Protein AF-A0A8S9Z832-F1 (afdb_monomer)

Sequence (210 aa):
MPLKMEVKEKQKVWFREARHIEEIKGALLESLKNKDDWRKIRERMKTVSVALVLCLNVGVDPPDIKKPLRCARKEAWVDPSTSNPQRSSQKIVQSLQKIYEKLQPRARYKSAIDPTVDCVRKLCMSMRRNAKDERVLFHFNGHGVPKPSDAGEIWVFDKNITQYIPLSLYDLQSWMGVPSVYLWDCNSAGTIVRMFMQFADDHSIRFEFK

Mean predicted aligned error: 9.71 Å

InterPro domains:
  IPR004083 Regulatory associated protein of TOR [PTHR12848] (12-205)
  IPR029347 Raptor, N-terminal CASPase-like domain [PF14538] (45-196)
  IPR029347 Raptor, N-terminal CASPase-like domain [SM01302] (44-197)

Nearest PDB structures (foldseek):
  7ux2-assembly1_A  TM=8.983E-01  e=1.081E-24  Homo sapiens
  7uxh-assembly1_E  TM=8.925E-01  e=2.886E-24  Homo sapiens
  6bcu-assembly1_W  TM=8.971E-01  e=4.565E-24  Homo sapiens
  5wbj-assembly1_A  TM=9.924E-01  e=7.462E-21  Arabidopsis thaliana
  5wbl-assembly1_A  TM=9.942E-01  e=6.840E-19  Arabidopsis thaliana

pLDDT: mean 88.64, std 13.32, range [42.69, 98.69]

Solvent-accessible surface area (backbone atoms only — not comparable to full-atom values): 1240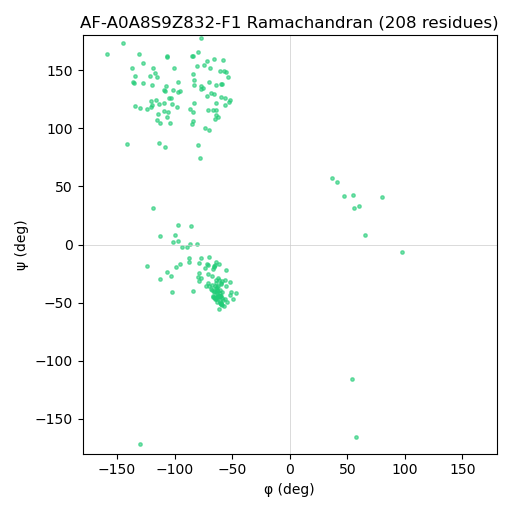0 Å² total; per-residue (Å²): 134,85,83,82,78,82,77,78,76,79,76,91,75,76,78,72,50,63,89,63,70,48,84,92,69,76,84,55,68,75,78,47,66,73,68,64,59,86,58,71,75,75,71,86,82,47,68,47,26,37,41,42,39,36,27,46,53,63,95,47,77,27,94,81,58,85,77,55,98,80,62,94,67,63,42,66,88,35,61,47,85,82,45,60,44,72,63,24,54,53,48,25,51,53,40,44,49,53,57,49,36,74,78,47,69,85,37,48,77,49,76,40,72,54,35,31,66,68,54,52,50,55,49,33,41,52,45,32,69,74,35,54,81,34,25,36,37,40,36,41,34,30,75,23,34,52,62,55,43,98,88,28,28,43,52,35,23,39,97,79,70,82,48,79,36,80,40,51,48,64,60,49,50,65,38,43,47,69,42,59,47,78,44,74,47,41,61,66,41,67,51,49,56,55,37,49,53,55,48,50,54,54,50,52,56,57,59,75,78,107

Organism: NCBI:txid189291

Secondary structure (DSSP, 8-state):
-------------SS-SHHHHS--PPPPHHHHGGGGGGG---S---EEEEEEEE---TT---TT----SS----BTTB-GGGS-HHHHHHHHHHHHHHHHHHH-TTSEEEEEES--HHHHHHHHHHHHHHHTTSEEEEEEE-TTSPPPPTTSEEEEE-TTS-SEEEEEHHHHHHHH-SSEEEEEESTTHHHHHHHHHHHHHHHHHHHHT-

Structure (mmCIF, N/CA/C/O backbone):
data_AF-A0A8S9Z832-F1
#
_entry.id   AF-A0A8S9Z832-F1
#
loop_
_atom_site.group_PDB
_atom_site.id
_atom_site.type_symbol
_atom_site.label_atom_id
_atom_site.label_alt_id
_atom_site.label_comp_id
_atom_site.label_asym_id
_atom_site.label_entity_id
_atom_site.label_seq_id
_atom_site.pdbx_PDB_ins_code
_atom_site.Cartn_x
_atom_site.Cartn_y
_atom_site.Cartn_z
_atom_site.occupancy
_atom_site.B_iso_or_equiv
_atom_site.auth_seq_id
_atom_site.auth_comp_id
_atom_site.auth_asym_id
_atom_site.auth_atom_id
_atom_site.pdbx_PDB_model_num
ATOM 1 N N . MET A 1 1 ? 4.476 -74.458 -14.439 1.00 44.81 1 MET A N 1
ATOM 2 C CA . MET A 1 1 ? 5.886 -74.063 -14.212 1.00 44.81 1 MET A CA 1
ATOM 3 C C . MET A 1 1 ? 6.204 -72.900 -15.145 1.00 44.81 1 MET A C 1
ATOM 5 O O . MET A 1 1 ? 6.034 -73.094 -16.343 1.00 44.81 1 MET A O 1
ATOM 9 N N . PRO A 1 2 ? 6.581 -71.705 -14.659 1.00 44.56 2 PRO A N 1
ATOM 10 C CA . PRO A 1 2 ? 6.963 -70.607 -15.544 1.00 44.56 2 PRO A CA 1
ATOM 11 C C . PRO A 1 2 ? 8.382 -70.824 -16.091 1.00 44.56 2 PRO A C 1
ATOM 13 O O . PRO A 1 2 ? 9.291 -71.179 -15.338 1.00 44.56 2 PRO A O 1
ATOM 16 N N . LEU A 1 3 ? 8.554 -70.630 -17.404 1.00 51.28 3 LEU A N 1
ATOM 17 C CA . LEU A 1 3 ? 9.853 -70.662 -18.081 1.00 51.28 3 LEU A CA 1
ATOM 18 C C . LEU A 1 3 ? 10.782 -69.595 -17.483 1.00 51.28 3 LEU A C 1
ATOM 20 O O . LEU A 1 3 ? 10.428 -68.419 -17.417 1.00 51.28 3 LEU A O 1
ATOM 24 N N . LYS A 1 4 ? 11.986 -70.005 -17.069 1.00 51.81 4 LYS A N 1
ATOM 25 C CA . LYS A 1 4 ? 13.053 -69.088 -16.655 1.00 51.81 4 LYS A CA 1
ATOM 26 C C . LYS A 1 4 ? 13.512 -68.288 -17.876 1.00 51.81 4 LYS A C 1
ATOM 28 O O . LYS A 1 4 ? 14.044 -68.862 -18.820 1.00 51.81 4 LYS A O 1
ATOM 33 N N . MET A 1 5 ? 13.315 -66.973 -17.855 1.00 56.28 5 MET A N 1
ATOM 34 C CA . MET A 1 5 ? 13.946 -66.070 -18.814 1.00 56.28 5 MET A CA 1
ATOM 35 C C . MET A 1 5 ? 15.445 -65.988 -18.505 1.00 56.28 5 MET A C 1
ATOM 37 O O . MET A 1 5 ? 15.829 -65.522 -17.433 1.00 56.28 5 MET A O 1
ATOM 41 N N . GLU A 1 6 ? 16.289 -66.443 -19.430 1.00 59.66 6 GLU A N 1
ATOM 42 C CA . GLU A 1 6 ? 17.736 -66.227 -19.365 1.00 59.66 6 GLU A CA 1
ATOM 43 C C . GLU A 1 6 ? 18.041 -64.731 -19.492 1.00 59.66 6 GLU A C 1
ATOM 45 O O . GLU A 1 6 ? 17.920 -64.126 -20.560 1.00 59.66 6 GLU A O 1
ATOM 50 N N . VAL A 1 7 ? 18.453 -64.116 -18.385 1.00 61.69 7 VAL A N 1
ATOM 51 C CA . VAL A 1 7 ? 19.020 -62.769 -18.394 1.00 61.69 7 VAL A CA 1
ATOM 52 C C . VAL A 1 7 ? 20.427 -62.879 -18.978 1.00 61.69 7 VAL A C 1
ATOM 54 O O . VAL A 1 7 ? 21.356 -63.292 -18.291 1.00 61.69 7 VAL A O 1
ATOM 57 N N . LYS A 1 8 ? 20.596 -62.534 -20.260 1.00 62.12 8 LYS A N 1
ATOM 58 C CA . LYS A 1 8 ? 21.929 -62.393 -20.863 1.00 62.12 8 LYS A CA 1
ATOM 59 C C . LYS A 1 8 ? 22.683 -61.278 -20.137 1.00 62.12 8 LYS A C 1
ATOM 61 O O . LYS A 1 8 ? 22.341 -60.103 -20.285 1.00 62.12 8 LYS A O 1
ATOM 66 N N . GLU A 1 9 ? 23.707 -61.636 -19.367 1.00 64.50 9 GLU A N 1
ATOM 67 C CA . GLU A 1 9 ? 24.646 -60.666 -18.807 1.00 64.50 9 GLU A CA 1
ATOM 68 C C . GLU A 1 9 ? 25.264 -59.851 -19.949 1.00 64.50 9 GLU A C 1
ATOM 70 O O . GLU A 1 9 ? 25.881 -60.391 -20.870 1.00 64.50 9 GLU A O 1
ATOM 75 N N . LYS A 1 10 ? 25.067 -58.527 -19.923 1.00 67.19 10 LYS A N 1
ATOM 76 C CA . LYS A 1 10 ? 25.703 -57.627 -20.888 1.00 67.19 10 LYS A CA 1
ATOM 77 C C . LYS A 1 10 ? 27.213 -57.699 -20.670 1.00 67.19 10 LYS A C 1
ATOM 79 O O . LYS A 1 10 ? 27.715 -57.240 -19.646 1.00 67.19 10 LYS A O 1
ATOM 84 N N . GLN A 1 11 ? 27.925 -58.273 -21.637 1.00 71.38 11 GLN A N 1
ATOM 85 C CA . GLN A 1 11 ? 29.381 -58.363 -21.634 1.00 71.38 11 GLN A CA 1
ATOM 86 C C . GLN A 1 11 ? 29.993 -56.976 -21.388 1.00 71.38 11 GLN A C 1
ATOM 88 O O . GLN A 1 11 ? 29.686 -56.019 -22.105 1.00 71.38 11 GLN A O 1
ATOM 93 N N . LYS A 1 12 ? 30.843 -56.855 -20.360 1.00 73.62 12 LYS A N 1
ATOM 94 C CA . LYS A 1 12 ? 31.545 -55.601 -20.058 1.00 73.62 12 LYS A CA 1
ATOM 95 C C . LYS A 1 12 ? 32.476 -55.261 -21.220 1.00 73.62 12 LYS A C 1
ATOM 97 O O . LYS A 1 12 ? 33.422 -55.993 -21.499 1.00 73.62 12 LYS A O 1
ATOM 102 N N . VAL A 1 13 ? 32.193 -54.150 -21.889 1.00 79.56 13 VAL A N 1
ATOM 103 C CA . VAL A 1 13 ? 32.997 -53.612 -22.987 1.00 79.56 13 VAL A CA 1
ATOM 104 C C . VAL A 1 13 ? 33.732 -52.362 -22.526 1.00 79.56 13 VAL A C 1
ATOM 106 O O . VAL A 1 13 ? 33.139 -51.464 -21.933 1.00 79.56 13 VAL A O 1
ATOM 109 N N . TRP A 1 14 ? 35.028 -52.313 -22.819 1.00 83.38 14 TRP A N 1
ATOM 110 C CA . TRP A 1 14 ? 35.917 -51.202 -22.486 1.00 83.38 14 TRP A CA 1
ATOM 111 C C . TRP A 1 14 ? 36.139 -50.318 -23.715 1.00 83.38 14 TRP A C 1
ATOM 113 O O . TRP A 1 14 ? 36.061 -50.804 -24.843 1.00 83.38 14 TRP A O 1
ATOM 123 N N . PHE A 1 15 ? 36.410 -49.029 -23.498 1.00 81.75 15 PHE A N 1
ATOM 124 C CA . PHE A 1 15 ? 36.749 -48.060 -24.554 1.00 81.75 15 PHE A CA 1
ATOM 125 C C . PHE A 1 15 ? 35.709 -47.933 -25.680 1.00 81.75 15 PHE A C 1
ATOM 127 O O . PHE A 1 15 ? 36.050 -47.650 -26.823 1.00 81.75 15 PHE A O 1
ATOM 134 N N . ARG A 1 16 ? 34.424 -48.139 -25.362 1.00 83.94 16 ARG A N 1
ATOM 135 C CA . ARG A 1 16 ? 33.307 -47.992 -26.3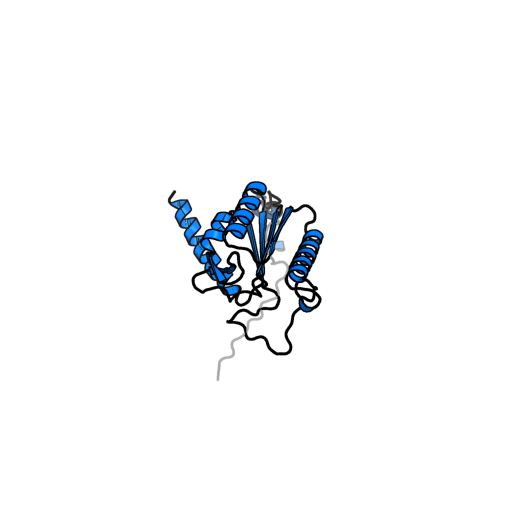14 1.00 83.94 16 ARG A CA 1
ATOM 136 C C . ARG A 1 16 ? 32.362 -46.828 -26.019 1.00 83.94 16 ARG A C 1
ATOM 138 O O . ARG A 1 16 ? 31.311 -46.709 -26.633 1.00 83.94 16 ARG A O 1
ATOM 145 N N . GLU A 1 17 ? 32.703 -45.983 -25.056 1.00 84.00 17 GLU A N 1
ATOM 146 C CA . GLU A 1 17 ? 31.942 -44.751 -24.821 1.00 84.00 17 GLU A CA 1
ATOM 147 C C . GLU A 1 17 ? 32.203 -43.738 -25.943 1.00 84.00 17 GLU A C 1
ATOM 149 O O . GLU A 1 17 ? 33.261 -43.790 -26.570 1.00 84.00 17 GLU A O 1
ATOM 154 N N . ALA A 1 18 ? 31.283 -42.788 -26.135 1.00 83.81 18 ALA A N 1
ATOM 155 C CA . ALA A 1 18 ? 31.369 -41.745 -27.162 1.00 83.81 18 ALA A CA 1
ATOM 156 C C . ALA A 1 18 ? 32.753 -41.075 -27.217 1.00 83.81 18 ALA A C 1
ATOM 158 O O . ALA A 1 18 ? 33.332 -40.955 -28.286 1.00 83.81 18 ALA A O 1
ATOM 159 N N . ARG A 1 19 ? 33.367 -40.782 -26.061 1.00 82.94 19 ARG A N 1
ATOM 160 C CA . ARG A 1 19 ? 34.714 -40.180 -25.973 1.00 82.94 19 ARG A CA 1
ATOM 161 C C . ARG A 1 19 ? 35.860 -41.010 -26.581 1.00 82.94 19 ARG A C 1
ATOM 163 O O . ARG A 1 19 ? 36.950 -40.479 -26.741 1.00 82.94 19 ARG A O 1
ATOM 170 N N . HIS A 1 20 ? 35.653 -42.307 -26.817 1.00 89.00 20 HIS A N 1
ATOM 171 C CA . HIS A 1 20 ? 36.660 -43.227 -27.362 1.00 89.00 20 HIS A CA 1
ATOM 172 C C . HIS A 1 20 ? 36.392 -43.602 -28.826 1.00 89.00 20 HIS A C 1
ATOM 174 O O . HIS A 1 20 ? 37.315 -44.033 -29.510 1.00 89.00 20 HIS A O 1
ATOM 180 N N . ILE A 1 21 ? 35.137 -43.504 -29.278 1.00 88.69 21 ILE A N 1
ATOM 181 C CA . ILE A 1 21 ? 34.721 -43.891 -30.636 1.00 88.69 21 ILE A CA 1
ATOM 182 C C . ILE A 1 21 ? 34.553 -42.658 -31.525 1.00 88.69 21 ILE A C 1
ATOM 184 O O . ILE A 1 21 ? 34.910 -42.688 -32.700 1.00 88.69 21 ILE A O 1
ATOM 188 N N . GLU A 1 22 ? 33.981 -41.587 -30.981 1.00 88.62 22 GLU A N 1
ATOM 189 C CA . GLU A 1 22 ? 33.685 -40.373 -31.729 1.00 88.62 22 GLU A CA 1
ATOM 190 C C . GLU A 1 22 ? 34.918 -39.469 -31.806 1.00 88.62 22 GLU A C 1
ATOM 192 O O . GLU A 1 22 ? 35.735 -39.391 -30.887 1.00 88.62 22 GLU A O 1
ATOM 197 N N . GLU A 1 23 ? 35.041 -38.752 -32.921 1.00 86.88 23 GLU A N 1
ATOM 198 C CA . GLU A 1 23 ? 36.063 -37.726 -33.095 1.00 86.88 23 GLU A CA 1
ATOM 199 C C . GLU A 1 23 ? 35.827 -36.588 -32.086 1.00 86.88 23 GLU A C 1
ATOM 201 O O . GLU A 1 23 ? 34.761 -35.967 -32.074 1.00 86.88 23 GLU A O 1
ATOM 206 N N . ILE A 1 24 ? 36.820 -36.301 -31.236 1.00 83.31 24 ILE A N 1
ATOM 207 C CA . ILE A 1 24 ? 36.716 -35.256 -30.210 1.00 83.31 24 ILE A CA 1
ATOM 208 C C . ILE A 1 24 ? 36.716 -33.884 -30.892 1.00 83.31 24 ILE A C 1
ATOM 210 O O . ILE A 1 24 ? 37.764 -33.334 -31.231 1.00 83.31 24 ILE A O 1
ATOM 214 N N . LYS A 1 25 ? 35.523 -33.315 -31.072 1.00 82.88 25 LYS A N 1
ATOM 215 C CA . LYS A 1 25 ? 35.327 -31.961 -31.603 1.00 82.88 25 LYS A CA 1
ATOM 216 C C . LYS A 1 25 ? 35.123 -30.970 -30.463 1.00 82.88 25 LYS A C 1
ATOM 218 O O . LYS A 1 25 ? 34.425 -31.251 -29.491 1.00 82.88 25 LYS A O 1
ATOM 223 N N . GLY A 1 26 ? 35.717 -29.783 -30.592 1.00 77.94 26 GLY A N 1
ATOM 224 C CA . GLY A 1 26 ? 35.403 -28.659 -29.712 1.00 77.94 26 GLY A CA 1
ATOM 225 C C . GLY A 1 26 ? 33.925 -28.275 -29.831 1.00 77.94 26 GLY A C 1
ATOM 226 O O . GLY A 1 26 ? 33.319 -28.438 -30.890 1.00 77.94 26 GLY A O 1
ATOM 227 N N . ALA A 1 27 ? 33.333 -27.764 -28.750 1.00 73.88 27 ALA A N 1
ATOM 228 C CA . ALA A 1 27 ? 31.953 -27.290 -28.783 1.00 73.88 27 ALA A CA 1
ATOM 229 C C . ALA A 1 27 ? 31.784 -26.217 -29.876 1.00 73.88 27 ALA A C 1
ATOM 231 O O . ALA A 1 27 ? 32.512 -25.224 -29.900 1.00 73.88 27 ALA A O 1
ATOM 232 N N . LEU A 1 28 ? 30.815 -26.415 -30.775 1.00 74.44 28 LEU A N 1
ATOM 233 C CA . LEU A 1 28 ? 30.484 -25.456 -31.830 1.00 74.44 28 LEU A CA 1
ATOM 234 C C . LEU A 1 28 ? 30.069 -24.120 -31.208 1.00 74.44 28 LEU A C 1
ATOM 236 O O . LEU A 1 28 ? 29.282 -24.104 -30.260 1.00 74.44 28 LEU A O 1
ATOM 240 N N . LEU A 1 29 ? 30.531 -23.001 -31.776 1.00 65.12 29 LEU A N 1
ATOM 241 C CA . LEU A 1 29 ? 30.201 -21.646 -31.307 1.00 65.12 29 LEU A CA 1
ATOM 242 C C . LEU A 1 29 ? 28.680 -21.432 -31.166 1.00 65.12 29 LEU A C 1
ATOM 244 O O . LEU A 1 29 ? 28.222 -20.743 -30.265 1.00 65.12 29 LEU A O 1
ATOM 248 N N . GLU A 1 30 ? 27.889 -22.084 -32.018 1.00 68.19 30 GLU A N 1
ATOM 249 C CA . GLU A 1 30 ? 26.424 -22.070 -32.000 1.00 68.19 30 GLU A CA 1
ATOM 250 C C . GLU A 1 30 ? 25.815 -22.718 -30.747 1.00 68.19 30 GLU A C 1
ATOM 252 O O . GLU A 1 30 ? 24.861 -22.187 -30.187 1.00 68.19 30 GLU A O 1
ATOM 257 N N . SER A 1 31 ? 26.431 -23.785 -30.228 1.00 63.84 31 SER A N 1
ATOM 258 C CA . SER A 1 31 ? 26.063 -24.383 -28.932 1.00 63.84 31 SER A CA 1
ATOM 259 C C . SER A 1 31 ? 26.468 -23.511 -27.733 1.00 63.84 31 SER A C 1
ATOM 261 O O . SER A 1 31 ? 25.962 -23.693 -26.625 1.00 63.84 31 SER A O 1
ATOM 263 N N . LEU A 1 32 ? 27.369 -22.544 -27.949 1.00 60.69 32 LEU A N 1
ATOM 264 C CA . LEU A 1 32 ? 27.820 -21.568 -26.956 1.00 60.69 32 LEU A CA 1
ATOM 265 C C . LEU A 1 32 ? 27.040 -20.241 -27.031 1.00 60.69 32 LEU A C 1
ATOM 267 O O . LEU A 1 32 ? 27.048 -19.508 -26.047 1.00 60.69 32 LEU A O 1
ATOM 271 N N . LYS A 1 33 ? 26.310 -19.951 -28.126 1.00 60.94 33 LYS A N 1
ATOM 272 C CA . LYS A 1 33 ? 25.488 -18.726 -28.280 1.00 60.94 33 LYS A CA 1
ATOM 273 C C . LYS A 1 33 ? 24.453 -18.557 -27.159 1.00 60.94 33 LYS A C 1
ATOM 275 O O . LYS A 1 33 ? 24.156 -17.434 -26.772 1.00 60.94 33 LYS A O 1
ATOM 280 N N . ASN A 1 34 ? 23.959 -19.660 -26.594 1.00 58.38 34 ASN A N 1
ATOM 281 C CA . ASN A 1 34 ? 22.999 -19.651 -25.483 1.00 58.38 34 ASN A CA 1
ATOM 282 C C . ASN A 1 34 ? 23.656 -19.580 -24.085 1.00 58.38 34 ASN A C 1
ATOM 284 O O . ASN A 1 34 ? 22.946 -19.589 -23.082 1.00 58.38 34 ASN A O 1
ATOM 288 N N . LYS A 1 35 ? 24.996 -19.532 -23.972 1.00 57.22 35 LYS A N 1
ATOM 289 C CA . LYS A 1 35 ? 25.698 -19.455 -22.670 1.00 57.22 35 LYS A CA 1
ATOM 290 C C . LYS A 1 35 ? 25.894 -18.027 -22.146 1.00 57.22 35 LYS A C 1
ATOM 292 O O . LYS A 1 35 ? 26.151 -17.861 -20.955 1.00 57.22 35 LYS A O 1
ATOM 297 N N . ASP A 1 36 ? 25.718 -17.003 -22.980 1.00 62.03 36 ASP A N 1
ATOM 298 C CA . ASP A 1 36 ? 25.820 -15.588 -22.580 1.00 62.03 36 ASP A CA 1
ATOM 299 C C . ASP A 1 36 ? 24.507 -15.004 -22.012 1.00 62.03 36 ASP A C 1
ATOM 301 O O . ASP A 1 36 ? 24.357 -13.791 -21.844 1.00 62.03 36 ASP A O 1
ATOM 305 N N . ASP A 1 37 ? 23.563 -15.868 -21.637 1.00 64.31 37 ASP A N 1
ATOM 306 C CA . ASP A 1 37 ? 22.265 -15.490 -21.067 1.00 64.31 37 ASP A CA 1
ATOM 307 C C . ASP A 1 37 ? 22.359 -14.805 -19.695 1.00 64.31 37 ASP A C 1
ATOM 309 O O . ASP A 1 37 ? 21.447 -14.079 -19.297 1.00 64.31 37 ASP A O 1
ATOM 313 N N . TRP A 1 38 ? 23.485 -14.943 -18.989 1.00 69.69 38 TRP A N 1
ATOM 314 C CA . TRP A 1 38 ? 23.689 -14.329 -17.672 1.00 69.69 38 TRP A CA 1
ATOM 315 C C . TRP A 1 38 ? 23.714 -12.788 -17.703 1.00 69.69 38 TRP A C 1
ATOM 317 O O . TRP A 1 38 ? 23.512 -12.152 -16.668 1.00 69.69 38 TRP A O 1
ATOM 327 N N . ARG A 1 39 ? 23.916 -12.172 -18.881 1.00 63.41 39 ARG A N 1
ATOM 328 C CA . ARG A 1 39 ? 23.886 -10.709 -19.085 1.00 63.41 39 ARG A CA 1
ATOM 329 C C . ARG A 1 39 ? 22.543 -10.173 -19.605 1.00 63.41 39 ARG A C 1
ATOM 331 O O . ARG A 1 39 ? 22.441 -8.972 -19.853 1.00 63.41 39 ARG A O 1
ATOM 338 N N . LYS A 1 40 ? 21.504 -11.009 -19.768 1.00 61.34 40 LYS A N 1
ATOM 339 C CA . LYS A 1 40 ? 20.183 -10.564 -20.272 1.00 61.34 40 LYS A CA 1
ATOM 340 C C . LYS A 1 40 ? 19.461 -9.574 -19.342 1.00 61.34 40 LYS A C 1
ATOM 342 O O . LYS A 1 40 ? 18.570 -8.865 -19.802 1.00 61.34 40 LYS A O 1
ATOM 347 N N . ILE A 1 41 ? 19.888 -9.426 -18.083 1.00 65.44 41 ILE A N 1
ATOM 348 C CA . ILE A 1 41 ? 19.505 -8.285 -17.232 1.00 65.44 41 ILE A CA 1
ATOM 349 C C . ILE A 1 41 ? 20.343 -7.068 -17.655 1.00 65.44 41 ILE A C 1
ATOM 351 O O . ILE A 1 41 ? 21.310 -6.689 -16.996 1.00 65.44 41 ILE A O 1
ATOM 355 N N . ARG A 1 42 ? 20.001 -6.482 -18.808 1.00 63.25 42 ARG A N 1
ATOM 356 C CA . ARG A 1 42 ? 20.669 -5.279 -19.335 1.00 63.25 42 ARG A CA 1
ATOM 357 C C . ARG A 1 42 ? 20.342 -4.030 -18.520 1.00 63.25 42 ARG A C 1
ATOM 359 O O . ARG A 1 42 ? 21.199 -3.167 -18.357 1.00 63.25 42 ARG A O 1
ATOM 366 N N . GLU A 1 43 ? 19.131 -3.956 -17.977 1.00 72.94 43 GLU A N 1
ATOM 367 C CA . GLU A 1 43 ? 18.666 -2.809 -17.204 1.00 72.94 43 GLU A CA 1
ATOM 368 C C . GLU A 1 43 ? 18.547 -3.156 -15.725 1.00 72.94 43 GLU A C 1
ATOM 370 O O . GLU A 1 43 ? 17.728 -3.970 -15.292 1.00 72.94 43 GLU A O 1
ATOM 375 N N . ARG A 1 44 ? 19.385 -2.505 -14.916 1.00 80.00 44 ARG A N 1
ATOM 376 C CA . ARG A 1 44 ? 19.315 -2.607 -13.462 1.00 80.00 44 ARG A CA 1
ATOM 377 C C . ARG A 1 44 ? 18.198 -1.701 -12.948 1.00 80.00 44 ARG A C 1
ATOM 379 O O . ARG A 1 44 ? 18.461 -0.571 -12.544 1.00 80.00 44 ARG A O 1
ATOM 386 N N . MET A 1 45 ? 16.975 -2.224 -12.944 1.00 87.62 45 MET A N 1
ATOM 387 C CA . MET A 1 45 ? 15.801 -1.546 -12.390 1.00 87.62 45 MET A CA 1
ATOM 388 C C . MET A 1 45 ? 15.998 -1.218 -10.904 1.00 87.62 45 MET A C 1
ATOM 390 O O . MET A 1 45 ? 16.499 -2.050 -10.136 1.00 87.62 45 MET A O 1
ATOM 394 N N . LYS A 1 46 ? 15.578 -0.023 -10.480 1.00 92.50 46 LYS A N 1
ATOM 395 C CA . LYS A 1 46 ? 15.654 0.412 -9.082 1.00 92.50 46 LYS A CA 1
ATOM 396 C C . LYS A 1 46 ? 14.270 0.757 -8.555 1.00 92.50 46 LYS A C 1
ATOM 398 O O . LYS A 1 46 ? 13.430 1.320 -9.246 1.00 92.50 46 LYS A O 1
ATOM 403 N N . THR A 1 47 ? 14.045 0.462 -7.280 1.00 96.00 47 THR A N 1
ATOM 404 C CA . THR A 1 47 ? 12.896 1.005 -6.552 1.00 96.00 47 THR A CA 1
ATOM 405 C C . THR A 1 47 ? 13.261 2.390 -6.042 1.00 96.00 47 THR A C 1
ATOM 407 O O . THR A 1 47 ? 14.056 2.509 -5.109 1.00 96.00 47 THR A O 1
ATOM 410 N N . VAL A 1 48 ? 12.709 3.432 -6.662 1.00 96.88 48 VAL A N 1
ATOM 411 C CA . VAL A 1 48 ? 13.041 4.833 -6.332 1.00 96.88 48 VAL A CA 1
ATOM 412 C C . VAL A 1 48 ? 12.020 5.496 -5.414 1.00 96.88 48 VAL A C 1
ATOM 414 O O . VAL A 1 48 ? 12.347 6.488 -4.766 1.00 96.88 48 VAL A O 1
ATOM 417 N N . SER A 1 49 ? 10.804 4.952 -5.331 1.00 97.12 49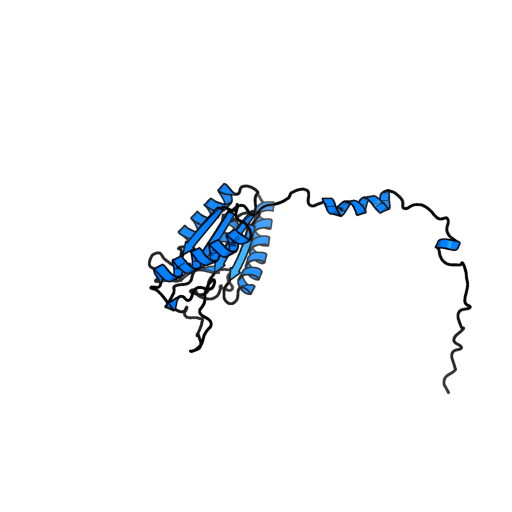 SER A N 1
ATOM 418 C CA . SER A 1 49 ? 9.708 5.510 -4.535 1.00 97.12 49 SER A CA 1
ATOM 419 C C . SER A 1 49 ? 8.986 4.413 -3.758 1.00 97.12 49 SER A C 1
ATOM 421 O O . SER A 1 49 ? 8.737 3.334 -4.294 1.00 97.12 49 SER A O 1
ATOM 423 N N . VAL A 1 50 ? 8.622 4.712 -2.512 1.00 98.25 50 VAL A N 1
ATOM 424 C CA . VAL A 1 50 ? 7.911 3.810 -1.600 1.00 98.25 50 VAL A CA 1
ATOM 425 C C . VAL A 1 50 ? 6.701 4.533 -1.008 1.00 98.25 50 VAL A C 1
ATOM 427 O O . VAL A 1 50 ? 6.847 5.543 -0.316 1.00 98.25 50 VAL A O 1
ATOM 430 N N . ALA A 1 51 ? 5.507 4.020 -1.289 1.00 98.31 51 ALA A N 1
ATOM 431 C CA . ALA A 1 51 ? 4.244 4.454 -0.710 1.00 98.31 51 ALA A CA 1
ATOM 432 C C . ALA A 1 51 ? 3.859 3.512 0.439 1.00 98.31 51 ALA A C 1
ATOM 434 O O . ALA A 1 51 ? 3.668 2.318 0.217 1.00 98.31 51 ALA A O 1
ATOM 435 N N . LEU A 1 52 ? 3.754 4.048 1.655 1.00 98.50 52 LEU A N 1
ATOM 436 C CA . LEU A 1 52 ? 3.315 3.323 2.849 1.00 98.50 52 LEU A CA 1
ATOM 437 C C . LEU A 1 52 ? 1.875 3.733 3.176 1.00 98.50 52 LEU A C 1
ATOM 439 O O . LEU A 1 52 ? 1.644 4.831 3.678 1.00 98.50 52 LEU A O 1
ATOM 443 N N . VAL A 1 53 ? 0.909 2.873 2.879 1.00 98.56 53 VAL A N 1
ATOM 444 C CA . VAL A 1 53 ? -0.512 3.084 3.173 1.00 98.56 53 VAL A CA 1
ATOM 445 C C . VAL A 1 53 ? -0.896 2.185 4.337 1.00 98.56 53 VAL A C 1
ATOM 447 O O . VAL A 1 53 ? -0.838 0.965 4.222 1.00 98.56 53 VAL A O 1
ATOM 450 N N . LEU A 1 54 ? -1.244 2.788 5.471 1.00 98.31 54 LEU A N 1
ATOM 451 C CA . LEU A 1 54 ? -1.623 2.054 6.673 1.00 98.31 54 LEU A CA 1
ATOM 452 C C . LEU A 1 54 ? -3.050 2.424 7.062 1.00 98.31 54 LEU A C 1
ATOM 454 O O . LEU A 1 54 ? -3.327 3.586 7.352 1.00 98.31 54 LEU A O 1
ATOM 458 N N . CYS A 1 55 ? -3.920 1.423 7.086 1.00 97.81 55 CYS A N 1
ATOM 459 C CA . CYS A 1 55 ? -5.308 1.499 7.506 1.00 97.81 55 CYS A CA 1
ATOM 460 C C . CYS A 1 55 ? -5.464 0.669 8.787 1.00 97.81 55 CYS A C 1
ATOM 462 O O . CYS A 1 55 ? -5.741 -0.531 8.733 1.00 97.81 55 CYS A O 1
ATOM 464 N N . LEU A 1 56 ? -5.214 1.301 9.936 1.00 95.75 56 LEU A N 1
ATOM 465 C CA . LEU A 1 56 ? -5.074 0.632 11.233 1.00 95.75 56 LEU A CA 1
ATOM 466 C C . LEU A 1 56 ? -6.192 0.962 12.217 1.00 95.75 56 LEU A C 1
ATOM 468 O O . LEU A 1 56 ? -6.459 0.122 13.073 1.00 95.75 56 LEU A O 1
ATOM 472 N N . ASN A 1 57 ? -6.792 2.158 12.126 1.00 95.44 57 ASN A N 1
ATOM 473 C CA . ASN A 1 57 ? -7.830 2.650 13.046 1.00 95.44 57 ASN A CA 1
ATOM 474 C C . ASN A 1 57 ? -7.590 2.220 14.505 1.00 95.44 57 ASN A C 1
ATOM 476 O O . ASN A 1 57 ? -8.374 1.493 15.116 1.00 95.44 57 ASN A O 1
ATOM 480 N N . VAL A 1 58 ? -6.419 2.591 15.033 1.00 94.50 58 VAL A N 1
ATOM 481 C CA . VAL A 1 58 ? -5.890 2.029 16.281 1.00 94.50 58 VAL A CA 1
ATOM 482 C C . VAL A 1 58 ? -6.910 2.132 17.420 1.00 94.50 58 VAL A C 1
ATOM 484 O O . VAL A 1 58 ? -7.324 3.220 17.807 1.00 94.50 58 VAL A O 1
ATOM 487 N N . GLY A 1 59 ? -7.252 0.983 18.005 1.00 89.56 59 GLY A N 1
ATOM 488 C CA . GLY A 1 59 ? -8.202 0.882 19.116 1.00 89.56 59 GLY A CA 1
ATOM 489 C C . GLY A 1 59 ? -9.629 0.517 18.701 1.00 89.56 59 GLY A C 1
ATOM 490 O O . GLY A 1 59 ? -10.440 0.239 19.581 1.00 89.56 59 GLY A O 1
ATOM 491 N N . VAL A 1 60 ? -9.920 0.460 17.400 1.00 92.50 60 VAL A N 1
ATOM 492 C CA . VAL A 1 60 ? -11.207 0.016 16.859 1.00 92.50 60 VAL A CA 1
ATOM 493 C C . VAL A 1 60 ? -10.968 -1.181 15.947 1.00 92.50 60 VAL A C 1
ATOM 495 O O . VAL A 1 60 ? -10.258 -1.089 14.949 1.00 92.50 60 VAL A O 1
ATOM 498 N N . ASP A 1 61 ? -11.555 -2.321 16.299 1.00 91.38 61 ASP A N 1
ATOM 499 C CA . ASP A 1 61 ? -11.465 -3.523 15.475 1.00 91.38 61 ASP A CA 1
ATOM 500 C C . ASP A 1 61 ? -12.514 -3.487 14.349 1.00 91.38 61 ASP A C 1
ATOM 502 O O . ASP A 1 61 ? -13.649 -3.051 14.579 1.00 91.38 61 ASP A O 1
ATOM 506 N N . PRO A 1 62 ? -12.176 -3.949 13.132 1.00 93.38 62 PRO A N 1
ATOM 507 C CA . PRO A 1 62 ? -13.141 -4.039 12.047 1.00 93.38 62 PRO A CA 1
ATOM 508 C C . PRO A 1 62 ? -14.194 -5.131 12.330 1.00 93.38 62 PRO A C 1
ATOM 510 O O . PRO A 1 62 ? -13.920 -6.109 13.032 1.00 93.38 62 PRO A O 1
ATOM 513 N N . PRO A 1 63 ? -15.419 -4.987 11.791 1.00 90.94 63 PRO A N 1
ATOM 514 C CA . PRO A 1 63 ? -16.580 -5.794 12.185 1.00 90.94 63 PRO A CA 1
ATOM 515 C C . PRO A 1 63 ? -16.481 -7.285 11.823 1.00 90.94 63 PRO A C 1
ATOM 517 O O . PRO A 1 63 ? -17.181 -8.116 12.401 1.00 90.94 63 PRO A O 1
ATOM 520 N N . ASP A 1 64 ? -15.636 -7.636 10.859 1.00 88.62 64 ASP A N 1
ATOM 521 C CA . ASP A 1 64 ? -15.450 -8.991 10.343 1.00 88.62 64 ASP A CA 1
ATOM 522 C C . ASP A 1 64 ? -14.404 -9.806 11.122 1.00 88.62 64 ASP A C 1
ATOM 524 O O . ASP A 1 64 ? -14.328 -11.026 10.955 1.00 88.62 64 ASP A O 1
ATOM 528 N N . ILE A 1 65 ? -13.617 -9.164 11.993 1.00 84.81 65 ILE A N 1
ATOM 529 C CA . ILE A 1 65 ? -12.528 -9.804 12.734 1.00 84.81 65 ILE A CA 1
ATOM 530 C C . ILE A 1 65 ? -12.843 -9.791 14.229 1.00 84.81 65 ILE A C 1
ATOM 532 O O . ILE A 1 65 ? -12.713 -8.784 14.919 1.00 84.81 65 ILE A O 1
ATOM 536 N N . LYS A 1 66 ? -13.181 -10.963 14.772 1.00 85.38 66 LYS A N 1
ATOM 537 C CA . LYS A 1 66 ? -13.302 -11.154 16.223 1.00 85.38 66 LYS A CA 1
ATOM 538 C C . LYS A 1 66 ? -11.933 -11.475 16.809 1.00 85.38 66 LYS A C 1
ATOM 540 O O . LYS A 1 66 ? -11.448 -12.600 16.673 1.00 85.38 66 LYS A O 1
ATOM 545 N N . LYS A 1 67 ? -11.299 -10.498 17.461 1.00 85.31 67 LYS A N 1
ATOM 546 C CA . LYS A 1 67 ? -10.011 -10.723 18.125 1.00 85.31 67 LYS A CA 1
ATOM 547 C C . LYS A 1 67 ? -10.206 -11.511 19.429 1.00 85.31 67 LYS A C 1
ATOM 549 O O . LYS A 1 67 ? -11.097 -11.187 20.215 1.00 85.31 67 LYS A O 1
ATOM 554 N N . PRO A 1 68 ? -9.381 -12.539 19.694 1.00 88.44 68 PRO A N 1
ATOM 555 C CA . PRO A 1 68 ? -9.371 -13.204 20.992 1.00 88.44 68 PRO A CA 1
ATOM 556 C C . PRO A 1 68 ? -8.876 -12.248 22.087 1.00 88.44 68 PRO A C 1
ATOM 558 O O . PRO A 1 68 ? -8.145 -11.297 21.809 1.00 88.44 68 PRO A O 1
ATOM 561 N N . LEU A 1 69 ? -9.203 -12.550 23.352 1.00 85.25 69 LEU A N 1
ATOM 562 C CA . LEU A 1 69 ? -8.790 -11.751 24.519 1.00 85.25 69 LEU A CA 1
ATOM 563 C C . LEU A 1 69 ? -7.274 -11.476 24.532 1.00 85.25 69 LEU A C 1
ATOM 565 O O . LEU A 1 69 ? -6.828 -10.366 24.828 1.00 85.25 69 LEU A O 1
ATOM 569 N N . ARG A 1 70 ? -6.482 -12.493 24.173 1.00 87.31 70 ARG A N 1
ATOM 570 C CA . ARG A 1 70 ? -5.040 -12.387 23.936 1.00 87.31 70 ARG A CA 1
ATOM 571 C C . ARG A 1 70 ? -4.788 -12.469 22.438 1.00 87.31 70 ARG A C 1
ATOM 573 O O . ARG A 1 70 ? -4.933 -13.534 21.850 1.00 87.31 70 ARG A O 1
ATOM 580 N N . CYS A 1 71 ? -4.398 -11.355 21.837 1.00 87.69 71 CYS A N 1
ATOM 581 C CA . CYS A 1 71 ? -4.076 -11.258 20.419 1.00 87.69 71 CYS A CA 1
ATOM 582 C C . CYS A 1 71 ? -2.692 -10.627 20.227 1.00 87.69 71 CYS A C 1
ATOM 584 O O . CYS A 1 71 ? -2.201 -9.902 21.098 1.00 87.69 71 CYS A O 1
ATOM 586 N N . ALA A 1 72 ? -2.056 -10.904 19.087 1.00 89.94 72 ALA A N 1
ATOM 587 C CA . ALA A 1 72 ? -0.877 -10.159 18.664 1.00 89.94 72 ALA A CA 1
ATOM 588 C C . ALA A 1 72 ? -1.291 -8.710 18.360 1.00 89.94 72 ALA A C 1
ATOM 590 O O . ALA A 1 72 ? -2.275 -8.484 17.660 1.00 89.94 72 ALA A O 1
ATOM 591 N N . ARG A 1 73 ? -0.573 -7.735 18.934 1.00 88.88 73 ARG A N 1
ATOM 592 C CA . ARG A 1 73 ? -0.915 -6.302 18.829 1.00 88.88 73 ARG A CA 1
ATOM 593 C C . ARG A 1 73 ? 0.199 -5.425 18.279 1.00 88.88 73 ARG A C 1
ATOM 595 O O . ARG A 1 73 ? -0.068 -4.291 17.910 1.00 88.88 73 ARG A O 1
ATOM 602 N N . LYS A 1 74 ? 1.448 -5.897 18.300 1.00 94.31 74 LYS A N 1
ATOM 603 C CA . LYS A 1 74 ? 2.582 -5.072 17.881 1.00 94.31 74 LYS A CA 1
ATOM 604 C C . LYS A 1 74 ? 2.553 -4.890 16.371 1.00 94.31 74 LYS A C 1
ATOM 606 O O . LYS A 1 74 ? 2.571 -5.876 15.645 1.00 94.31 74 LYS A O 1
ATOM 611 N N . GLU A 1 75 ? 2.624 -3.641 15.942 1.00 95.00 75 GLU A N 1
ATOM 612 C CA . GLU A 1 75 ? 2.695 -3.239 14.541 1.00 95.00 75 GLU A CA 1
ATOM 613 C C . GLU A 1 75 ? 4.039 -2.558 14.299 1.00 95.00 75 GLU A C 1
ATOM 615 O O . GLU A 1 75 ? 4.409 -1.629 15.019 1.00 95.00 75 GLU A O 1
ATOM 620 N N . ALA A 1 76 ? 4.820 -3.053 13.335 1.00 95.50 76 ALA A N 1
ATOM 621 C CA . ALA A 1 76 ? 6.191 -2.587 13.085 1.00 95.50 76 ALA A CA 1
ATOM 622 C C . ALA A 1 76 ? 7.050 -2.482 14.370 1.00 95.50 76 ALA A C 1
ATOM 624 O O . ALA A 1 76 ? 7.790 -1.514 14.566 1.00 95.50 76 ALA A O 1
ATOM 625 N N . TRP A 1 77 ? 6.931 -3.478 15.259 1.00 95.88 77 TRP A N 1
ATOM 626 C CA . TRP A 1 77 ? 7.581 -3.545 16.582 1.00 95.88 77 TRP A CA 1
ATOM 627 C C . TRP A 1 77 ? 7.133 -2.492 17.608 1.00 95.88 77 TRP A C 1
ATOM 629 O O . TRP A 1 77 ? 7.703 -2.423 18.699 1.00 95.88 77 TRP A O 1
ATOM 639 N N . VAL A 1 78 ? 6.098 -1.712 17.306 1.00 96.06 78 VAL A N 1
ATOM 640 C CA . VAL A 1 78 ? 5.501 -0.720 18.204 1.00 96.06 78 VAL A CA 1
ATOM 641 C C . VAL A 1 78 ? 4.223 -1.294 18.803 1.00 96.06 78 VAL A C 1
ATOM 643 O O . VAL A 1 78 ? 3.390 -1.851 18.096 1.00 96.06 78 VAL A O 1
ATOM 646 N N . ASP A 1 79 ? 4.060 -1.162 20.118 1.00 94.56 79 ASP A N 1
ATOM 647 C CA . ASP A 1 79 ? 2.801 -1.499 20.778 1.00 94.56 79 ASP A CA 1
ATOM 648 C C . ASP A 1 79 ? 1.829 -0.304 20.690 1.00 94.56 79 ASP A C 1
ATOM 650 O O . ASP A 1 79 ? 2.106 0.749 21.286 1.00 94.56 79 ASP A O 1
ATOM 654 N N . PRO A 1 80 ? 0.699 -0.440 19.967 1.00 92.44 80 PRO A N 1
ATOM 655 C CA . PRO A 1 80 ? -0.253 0.646 19.765 1.00 92.44 80 PRO A 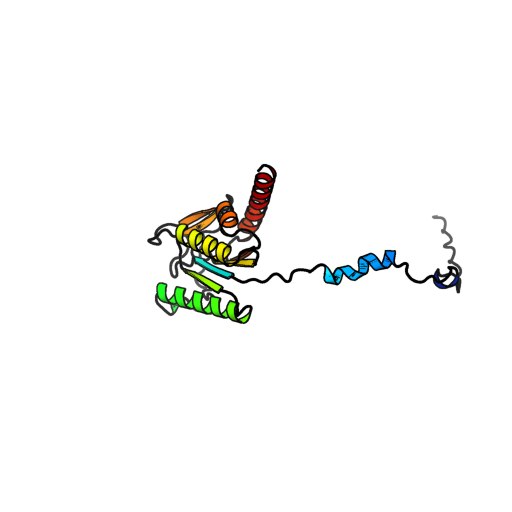CA 1
ATOM 656 C C . PRO A 1 80 ? -0.955 1.098 21.053 1.00 92.44 80 PRO A C 1
ATOM 658 O O . PRO A 1 80 ? -1.450 2.224 21.094 1.00 92.44 80 PRO A O 1
ATOM 661 N N . SER A 1 81 ? -0.969 0.272 22.108 1.00 88.94 81 SER A N 1
ATOM 662 C CA . SER A 1 81 ? -1.642 0.581 23.382 1.00 88.94 81 SER A CA 1
ATOM 663 C C . SER A 1 81 ? -0.877 1.567 24.275 1.00 88.94 81 SER A C 1
ATOM 665 O O . SER A 1 81 ? -1.425 2.089 25.241 1.00 88.94 81 SER A O 1
ATOM 667 N N . THR A 1 82 ? 0.386 1.851 23.951 1.00 88.38 82 THR A N 1
ATOM 668 C CA . THR A 1 82 ? 1.285 2.662 24.795 1.00 88.38 82 THR A CA 1
ATOM 669 C C . THR A 1 82 ? 1.055 4.172 24.702 1.00 88.38 82 THR A C 1
ATOM 671 O O . THR A 1 82 ? 1.556 4.929 25.533 1.00 88.38 82 THR A O 1
ATOM 674 N N . SER A 1 83 ? 0.344 4.643 23.679 1.00 90.94 83 SER A N 1
ATOM 675 C CA . SER A 1 83 ? 0.026 6.060 23.486 1.00 90.94 83 SER A CA 1
ATOM 676 C C . SER A 1 83 ? -1.358 6.237 22.868 1.00 90.94 83 SER A C 1
ATOM 678 O O . SER A 1 83 ? -2.001 5.262 22.492 1.00 90.94 83 SER A O 1
ATOM 680 N N . ASN A 1 84 ? -1.822 7.488 22.766 1.00 93.75 84 ASN A N 1
ATOM 681 C CA . ASN A 1 84 ? -3.067 7.777 22.059 1.00 93.75 84 ASN A CA 1
ATOM 682 C C . ASN A 1 84 ? -3.024 7.237 20.608 1.00 93.75 84 ASN A C 1
ATOM 684 O O . ASN A 1 84 ? -1.936 7.203 20.018 1.00 93.75 84 ASN A O 1
ATOM 688 N N . PRO A 1 85 ? -4.173 6.829 20.035 1.00 93.12 85 PRO A N 1
ATOM 689 C CA . PRO A 1 85 ? -4.240 6.205 18.713 1.00 93.12 85 PRO A CA 1
ATOM 690 C C . PRO A 1 85 ? -3.475 6.959 17.624 1.00 93.12 85 PRO A C 1
ATOM 692 O O . PRO A 1 85 ? -2.653 6.371 16.927 1.00 93.12 85 PRO A O 1
ATOM 695 N N . GLN A 1 86 ? -3.651 8.279 17.539 1.00 92.12 86 GLN A N 1
ATOM 696 C CA . GLN A 1 86 ? -3.022 9.118 16.517 1.00 92.12 86 GLN A CA 1
ATOM 697 C C . GLN A 1 86 ? -1.489 9.098 16.619 1.00 92.12 86 GLN A C 1
ATOM 699 O O . GLN A 1 86 ? -0.788 8.920 15.620 1.00 92.12 86 GLN A O 1
ATOM 704 N N . ARG A 1 87 ? -0.942 9.239 17.832 1.00 94.50 87 ARG A N 1
ATOM 705 C CA . ARG A 1 87 ? 0.507 9.193 18.081 1.00 94.50 87 ARG A CA 1
ATOM 706 C C . ARG A 1 87 ? 1.060 7.784 17.891 1.00 94.50 87 ARG A C 1
ATOM 708 O O . ARG A 1 87 ? 2.187 7.636 17.414 1.00 94.50 87 ARG A O 1
ATOM 715 N N . SER A 1 88 ? 0.288 6.763 18.249 1.00 95.38 88 SER A N 1
ATOM 716 C CA . SER A 1 88 ? 0.643 5.363 18.022 1.00 95.38 88 SER A CA 1
ATOM 717 C C . SER A 1 88 ? 0.761 5.062 16.525 1.00 95.38 88 SER A C 1
ATOM 719 O O . SER A 1 88 ? 1.814 4.584 16.101 1.00 95.38 88 SER A O 1
ATOM 721 N N . SER A 1 89 ? -0.225 5.445 15.706 1.00 94.81 89 SER A N 1
ATOM 722 C CA . SER A 1 89 ? -0.173 5.273 14.245 1.00 94.81 89 SER A CA 1
ATOM 723 C C . SER A 1 89 ? 1.030 5.984 13.616 1.00 94.81 89 SER A C 1
ATOM 725 O O . SER A 1 89 ? 1.727 5.411 12.777 1.00 94.81 89 SER A O 1
ATOM 727 N N . GLN A 1 90 ? 1.351 7.202 14.069 1.00 96.12 90 GLN A N 1
ATOM 728 C CA . GLN A 1 90 ? 2.543 7.922 13.605 1.00 96.12 90 GLN A CA 1
ATOM 729 C C . GLN A 1 90 ? 3.847 7.183 13.939 1.00 96.12 90 GLN A C 1
ATOM 731 O O . GLN A 1 90 ? 4.726 7.071 13.082 1.00 96.12 90 GLN A O 1
ATOM 736 N N . LYS A 1 91 ? 3.982 6.650 15.161 1.00 96.94 91 LYS A N 1
ATOM 737 C CA . LYS A 1 91 ? 5.160 5.860 15.561 1.00 96.94 91 LYS A CA 1
ATOM 738 C C . LYS A 1 91 ? 5.295 4.578 14.741 1.00 96.94 91 LYS A C 1
ATOM 740 O O . LYS A 1 91 ? 6.410 4.241 14.348 1.00 96.94 91 LYS A O 1
ATOM 745 N N . ILE A 1 92 ? 4.184 3.886 14.479 1.00 97.75 92 ILE A N 1
ATOM 746 C CA . ILE A 1 92 ? 4.159 2.662 13.665 1.00 97.75 92 ILE A CA 1
ATOM 747 C C . ILE A 1 92 ? 4.692 2.965 12.263 1.00 97.75 92 ILE A C 1
ATOM 749 O O . ILE A 1 92 ? 5.635 2.316 11.814 1.00 97.75 92 ILE A O 1
ATOM 753 N N . VAL A 1 93 ? 4.174 4.009 11.609 1.00 97.38 93 VAL A N 1
ATOM 754 C CA . VAL A 1 93 ? 4.644 4.424 10.279 1.00 97.38 93 VAL A CA 1
ATOM 755 C C . VAL A 1 93 ? 6.115 4.812 10.274 1.00 97.38 93 VAL A C 1
ATOM 757 O O . VAL A 1 93 ? 6.849 4.392 9.383 1.00 97.38 93 VAL A O 1
ATOM 760 N N . GLN A 1 94 ? 6.573 5.579 11.263 1.00 97.50 94 GLN A N 1
ATOM 761 C CA . GLN A 1 94 ? 7.986 5.954 11.366 1.00 97.50 94 GLN A CA 1
ATOM 762 C C . GLN A 1 94 ? 8.889 4.731 11.568 1.00 97.50 94 GLN A C 1
ATOM 764 O O . GLN A 1 94 ? 9.977 4.667 10.998 1.00 97.50 94 GLN A O 1
ATOM 769 N N . SER A 1 95 ? 8.451 3.757 12.369 1.00 97.94 95 SER A N 1
ATOM 770 C CA . SER A 1 95 ? 9.176 2.500 12.566 1.00 97.94 95 SER A CA 1
ATOM 771 C C . SER A 1 95 ? 9.235 1.686 11.271 1.00 97.94 95 SER A C 1
ATOM 773 O O . SER A 1 95 ? 10.314 1.259 10.857 1.00 97.94 95 SER A O 1
ATOM 775 N N . LEU A 1 96 ? 8.100 1.546 10.578 1.00 98.06 96 LEU A N 1
ATOM 776 C CA . LEU A 1 96 ? 8.010 0.841 9.300 1.00 98.06 96 LEU A CA 1
ATOM 777 C C . LEU A 1 96 ? 8.888 1.496 8.229 1.00 98.06 96 LEU A C 1
ATOM 779 O O . LEU A 1 96 ? 9.635 0.807 7.535 1.00 98.06 96 LEU A O 1
ATOM 783 N N . GLN A 1 97 ? 8.855 2.826 8.129 1.00 98.00 97 GLN A N 1
ATOM 784 C CA . GLN A 1 97 ? 9.706 3.573 7.209 1.00 98.00 97 GLN A CA 1
ATOM 785 C C . GLN A 1 97 ? 11.189 3.303 7.490 1.00 98.00 97 GLN A C 1
ATOM 787 O O . GLN A 1 97 ? 11.917 2.953 6.566 1.00 98.00 97 GLN A O 1
ATOM 792 N N . LYS A 1 98 ? 11.622 3.342 8.759 1.00 98.06 98 LYS A N 1
ATOM 793 C CA . LYS A 1 98 ? 13.008 3.017 9.145 1.00 98.06 98 LYS A CA 1
ATOM 794 C C . LYS A 1 98 ? 13.417 1.593 8.765 1.00 98.06 98 LYS A C 1
ATOM 796 O O . LYS A 1 98 ? 14.584 1.361 8.455 1.00 98.06 98 LYS A O 1
ATOM 801 N N . ILE A 1 99 ? 12.496 0.627 8.807 1.00 97.75 99 ILE A N 1
ATOM 802 C CA . ILE A 1 99 ? 12.771 -0.750 8.364 1.00 97.75 99 ILE A CA 1
ATOM 803 C C . ILE A 1 99 ? 13.084 -0.763 6.864 1.00 97.75 99 ILE A C 1
ATOM 805 O O . ILE A 1 99 ? 14.094 -1.340 6.464 1.00 97.75 99 ILE A O 1
ATOM 809 N N . TYR A 1 100 ? 12.277 -0.088 6.042 1.00 98.00 100 TYR A N 1
ATOM 810 C CA . TYR A 1 100 ? 12.541 -0.003 4.604 1.00 98.00 100 TYR A CA 1
ATOM 811 C C . TYR A 1 100 ? 13.777 0.831 4.266 1.00 98.00 100 TYR A C 1
ATOM 813 O O . TYR A 1 100 ? 14.540 0.440 3.387 1.00 98.00 100 TYR A O 1
ATOM 821 N N . GLU A 1 101 ? 14.028 1.931 4.976 1.00 97.75 101 GLU A N 1
ATOM 822 C CA . GLU A 1 101 ? 15.209 2.778 4.770 1.00 97.75 101 GLU A CA 1
ATOM 823 C C . GLU A 1 101 ? 16.517 2.005 4.976 1.00 97.75 101 GLU A C 1
ATOM 825 O O . GLU A 1 101 ? 17.485 2.243 4.257 1.00 97.75 101 GLU A O 1
ATOM 830 N N . LYS A 1 102 ? 16.542 1.021 5.888 1.00 97.56 102 LYS A N 1
ATOM 831 C CA . LYS A 1 102 ? 17.691 0.110 6.040 1.00 97.56 102 LYS A CA 1
ATOM 832 C C . LYS A 1 102 ? 17.931 -0.752 4.797 1.00 97.56 102 LYS A C 1
ATOM 834 O O . LYS A 1 102 ? 19.078 -1.072 4.504 1.00 97.56 102 LYS A O 1
ATOM 839 N N . LEU A 1 103 ? 16.871 -1.133 4.080 1.00 95.38 103 LEU A N 1
ATOM 840 C CA . LEU A 1 103 ? 16.949 -1.949 2.862 1.00 95.38 103 LEU A CA 1
ATOM 841 C C . LEU A 1 103 ? 17.236 -1.098 1.615 1.00 95.38 103 LEU A C 1
ATOM 843 O O . LEU A 1 103 ? 17.999 -1.510 0.743 1.00 95.38 103 LEU A O 1
ATOM 847 N N . GLN A 1 104 ? 16.624 0.085 1.517 1.00 95.94 104 GLN A N 1
ATOM 848 C CA . GLN A 1 104 ? 16.779 1.014 0.398 1.00 95.94 104 GLN A CA 1
ATOM 849 C C . GLN A 1 104 ? 16.818 2.475 0.893 1.00 95.94 104 GLN A C 1
ATOM 851 O O . GLN A 1 104 ? 15.796 3.164 0.892 1.00 95.94 104 GLN A O 1
ATOM 856 N N . PRO A 1 105 ? 17.990 3.000 1.279 1.00 96.00 105 PRO A N 1
ATOM 857 C CA . PRO A 1 105 ? 18.091 4.319 1.910 1.00 96.00 105 PRO A CA 1
ATOM 858 C C . PRO A 1 105 ? 17.881 5.491 0.943 1.00 96.00 105 PRO A C 1
ATOM 860 O O . PRO A 1 105 ? 17.595 6.601 1.378 1.00 96.00 105 PRO A O 1
ATOM 863 N N . ARG A 1 106 ? 18.040 5.280 -0.372 1.00 95.25 106 ARG A N 1
ATOM 864 C CA . ARG A 1 106 ? 17.969 6.358 -1.381 1.00 95.25 106 ARG A CA 1
ATOM 865 C C . ARG A 1 106 ? 16.582 6.533 -2.006 1.00 95.25 106 ARG A C 1
ATOM 867 O O . ARG A 1 106 ? 16.415 7.407 -2.855 1.00 95.25 106 ARG A O 1
ATOM 874 N N . ALA A 1 107 ? 15.610 5.700 -1.637 1.00 96.50 107 ALA A N 1
ATOM 875 C CA . ALA A 1 107 ? 14.247 5.836 -2.135 1.00 96.50 107 ALA A CA 1
ATOM 876 C C . ALA A 1 107 ? 13.519 7.010 -1.467 1.00 96.50 107 ALA A C 1
ATOM 878 O O . ALA A 1 107 ? 13.822 7.413 -0.346 1.00 96.50 107 ALA A O 1
ATOM 879 N N . ARG A 1 108 ? 12.521 7.552 -2.165 1.00 97.12 108 ARG A N 1
ATOM 880 C CA . ARG A 1 108 ? 11.609 8.563 -1.630 1.00 97.12 108 ARG A CA 1
ATOM 881 C C . ARG A 1 108 ? 10.457 7.874 -0.915 1.00 97.12 108 ARG A C 1
ATOM 883 O O . ARG A 1 108 ? 9.654 7.193 -1.552 1.00 97.12 108 ARG A O 1
ATOM 890 N N . TYR A 1 109 ? 10.354 8.097 0.387 1.00 98.00 109 TYR A N 1
ATOM 891 C CA . TYR A 1 109 ? 9.291 7.555 1.224 1.00 98.00 109 TYR A CA 1
ATOM 892 C C . TYR A 1 109 ? 8.162 8.569 1.379 1.00 98.00 109 TYR A C 1
ATOM 894 O O . TYR A 1 109 ? 8.402 9.739 1.680 1.00 98.00 109 TYR A O 1
ATOM 902 N N . LYS A 1 110 ? 6.922 8.125 1.176 1.00 97.88 110 LYS A N 1
ATOM 903 C CA . LYS A 1 110 ? 5.729 8.869 1.590 1.00 97.88 110 LYS A CA 1
ATOM 904 C C . LYS A 1 110 ? 4.757 7.915 2.253 1.00 97.88 110 LYS A C 1
ATOM 906 O O . LYS A 1 110 ? 4.547 6.805 1.767 1.00 97.88 110 LYS A O 1
ATOM 911 N N . SER A 1 111 ? 4.146 8.377 3.329 1.00 97.12 111 SER A N 1
ATOM 912 C CA . SER A 1 111 ? 3.182 7.611 4.096 1.00 97.12 111 SER A CA 1
ATOM 913 C C . SER A 1 111 ? 1.814 8.277 4.107 1.00 97.12 111 SER A C 1
ATOM 915 O O . SER A 1 111 ? 1.691 9.497 3.987 1.00 97.12 111 SER A O 1
ATOM 917 N N . ALA A 1 112 ? 0.784 7.454 4.238 1.00 97.75 112 ALA A N 1
ATOM 918 C CA . ALA A 1 112 ? -0.589 7.870 4.436 1.00 97.75 112 ALA A CA 1
ATOM 919 C C . ALA A 1 112 ? -1.188 7.005 5.551 1.00 97.75 112 ALA A C 1
ATOM 921 O O . ALA A 1 112 ? -1.205 5.779 5.448 1.00 97.75 112 ALA A O 1
ATOM 922 N N . ILE A 1 113 ? -1.610 7.663 6.629 1.00 97.69 113 ILE A N 1
ATOM 923 C CA . ILE A 1 113 ? -2.160 7.039 7.837 1.00 97.69 113 ILE A CA 1
ATOM 924 C C . ILE A 1 113 ? -3.668 7.214 7.799 1.00 97.69 113 ILE A C 1
ATOM 926 O O . ILE A 1 113 ? -4.124 8.344 7.627 1.00 97.69 113 ILE A O 1
ATOM 930 N N . ASP A 1 114 ? -4.395 6.108 7.933 1.00 97.38 114 ASP A N 1
ATOM 931 C CA . ASP A 1 114 ? -5.854 6.026 7.876 1.00 97.38 114 ASP A CA 1
ATOM 932 C C . ASP A 1 114 ? -6.448 6.913 6.753 1.00 97.38 114 ASP A C 1
ATOM 934 O O . ASP A 1 114 ? -7.266 7.799 7.009 1.00 97.38 114 ASP A O 1
ATOM 938 N N . PRO A 1 115 ? -5.981 6.758 5.493 1.00 98.19 115 PRO A N 1
ATOM 939 C CA . PRO A 1 115 ? -6.280 7.718 4.441 1.00 98.19 115 PRO A CA 1
ATOM 940 C C . PRO A 1 115 ? -7.665 7.549 3.824 1.00 98.19 115 PRO A C 1
ATOM 942 O O . PRO A 1 115 ? -8.287 6.493 3.892 1.00 98.19 115 PRO A O 1
ATOM 945 N N . THR A 1 116 ? -8.067 8.589 3.093 1.00 98.50 116 THR A N 1
ATOM 946 C CA . THR A 1 116 ? -9.174 8.532 2.134 1.00 98.50 116 THR A CA 1
ATOM 947 C C . THR A 1 116 ? -8.730 8.028 0.765 1.00 98.50 116 THR A C 1
ATOM 949 O O . THR A 1 116 ? -7.546 8.112 0.420 1.00 98.50 116 THR A O 1
ATOM 952 N N . VAL A 1 117 ? -9.687 7.590 -0.062 1.00 98.31 117 VAL A N 1
ATOM 953 C CA . VAL A 1 117 ? -9.440 7.203 -1.466 1.00 98.31 117 VAL A CA 1
ATOM 954 C C . VAL A 1 117 ? -8.698 8.309 -2.223 1.00 98.31 117 VAL A C 1
ATOM 956 O O . VAL A 1 117 ? -7.710 8.049 -2.906 1.00 98.31 117 VAL A O 1
ATOM 959 N N . ASP A 1 118 ? -9.101 9.569 -2.039 1.00 98.12 118 ASP A N 1
ATOM 960 C CA . ASP A 1 118 ? -8.444 10.715 -2.670 1.00 98.12 118 ASP A CA 1
ATOM 961 C C . ASP A 1 118 ? -6.995 10.910 -2.217 1.00 98.12 118 ASP A C 1
ATOM 963 O O . ASP A 1 118 ? -6.137 11.282 -3.026 1.00 98.12 118 ASP A O 1
ATOM 967 N N . CYS A 1 119 ? -6.705 10.665 -0.937 1.00 98.06 119 CYS A N 1
ATOM 968 C CA . CYS A 1 119 ? -5.338 10.701 -0.425 1.00 98.06 119 CYS A CA 1
ATOM 969 C C . CYS A 1 119 ? -4.485 9.602 -1.071 1.00 98.06 119 CYS A C 1
ATOM 971 O O . CYS A 1 119 ? -3.381 9.897 -1.537 1.00 98.06 119 CYS A O 1
ATOM 973 N N . VAL A 1 120 ? -5.003 8.371 -1.165 1.00 98.44 120 VAL A N 1
ATOM 974 C CA . VAL A 1 120 ? -4.307 7.243 -1.812 1.00 98.44 120 VAL A CA 1
ATOM 975 C C . VAL A 1 120 ? -4.081 7.516 -3.300 1.00 98.44 120 VAL A C 1
ATOM 977 O O . VAL A 1 120 ? -2.960 7.362 -3.786 1.00 98.44 120 VAL A O 1
ATOM 980 N N . ARG A 1 121 ? -5.092 8.018 -4.014 1.00 98.31 121 ARG A N 1
ATOM 981 C CA . ARG A 1 121 ? -4.993 8.407 -5.429 1.00 98.31 121 ARG A CA 1
ATOM 982 C C . ARG A 1 121 ? -3.897 9.443 -5.660 1.00 98.31 121 ARG A C 1
ATOM 984 O O . ARG A 1 121 ? -3.000 9.236 -6.479 1.00 98.31 121 ARG A O 1
ATOM 991 N N . LYS A 1 122 ? -3.924 10.552 -4.909 1.00 98.31 122 LYS A N 1
ATOM 992 C CA . LYS A 1 122 ? -2.910 11.619 -5.014 1.00 98.31 122 LYS A CA 1
ATOM 993 C C . LYS A 1 122 ? -1.510 11.102 -4.686 1.00 98.31 122 LYS A C 1
ATOM 995 O O . LYS A 1 122 ? -0.552 11.492 -5.358 1.00 98.31 122 LYS A O 1
ATOM 1000 N N . LEU A 1 123 ? -1.389 10.227 -3.686 1.00 98.12 123 LEU A N 1
ATOM 1001 C CA . LEU A 1 123 ? -0.131 9.586 -3.313 1.00 98.12 123 LEU A CA 1
ATOM 1002 C C . LEU A 1 123 ? 0.424 8.739 -4.467 1.00 98.12 123 LEU A C 1
ATOM 1004 O O . LEU A 1 123 ? 1.545 8.997 -4.909 1.00 98.12 123 LEU A O 1
ATOM 1008 N N . CYS A 1 124 ? -0.365 7.798 -4.990 1.00 97.94 124 CYS A N 1
ATOM 1009 C CA . CYS A 1 124 ? 0.046 6.885 -6.061 1.00 97.94 124 CYS A CA 1
ATOM 1010 C C . CYS A 1 124 ? 0.441 7.649 -7.331 1.00 97.94 124 CYS A C 1
ATOM 1012 O O . CYS A 1 124 ? 1.567 7.511 -7.815 1.00 97.94 124 CYS A O 1
ATOM 1014 N N . MET A 1 125 ? -0.422 8.562 -7.796 1.00 97.44 125 MET A N 1
ATOM 1015 C CA . MET A 1 125 ? -0.147 9.382 -8.982 1.00 97.44 125 MET A CA 1
ATOM 1016 C C . MET A 1 125 ? 1.086 10.281 -8.799 1.00 97.44 125 MET A C 1
ATOM 1018 O O . MET A 1 125 ? 1.845 10.520 -9.741 1.00 97.44 125 MET A O 1
ATOM 1022 N N . SER A 1 126 ? 1.316 10.801 -7.587 1.00 97.06 126 SER A N 1
ATOM 1023 C CA . SER A 1 126 ? 2.526 11.571 -7.283 1.00 97.06 126 SER A CA 1
ATOM 1024 C C . SER A 1 126 ? 3.780 10.701 -7.347 1.00 97.06 126 SER A C 1
ATOM 1026 O O . SER A 1 126 ? 4.780 11.136 -7.919 1.00 97.06 126 SER A O 1
ATOM 1028 N N . MET A 1 127 ? 3.750 9.491 -6.783 1.00 95.81 127 MET A N 1
ATOM 1029 C CA . MET A 1 127 ? 4.905 8.591 -6.789 1.00 95.81 127 MET A CA 1
ATOM 1030 C C . MET A 1 127 ? 5.242 8.101 -8.194 1.00 95.81 127 MET A C 1
ATOM 1032 O O . MET A 1 127 ? 6.410 8.178 -8.576 1.00 95.81 127 MET A O 1
ATOM 1036 N N . ARG A 1 128 ? 4.238 7.690 -8.982 1.00 96.31 128 ARG A N 1
ATOM 1037 C CA . ARG A 1 128 ? 4.432 7.271 -10.377 1.00 96.31 128 ARG A CA 1
ATOM 1038 C C . ARG A 1 128 ? 5.050 8.380 -11.221 1.00 96.31 128 ARG A C 1
ATOM 1040 O O . ARG A 1 128 ? 6.106 8.179 -11.813 1.00 96.31 128 ARG A O 1
ATOM 1047 N N . ARG A 1 129 ? 4.466 9.583 -11.206 1.00 95.81 129 ARG A N 1
ATOM 1048 C CA . ARG A 1 129 ? 4.985 10.737 -11.965 1.00 95.81 129 ARG A CA 1
ATOM 1049 C C . ARG A 1 129 ? 6.448 11.059 -11.639 1.00 95.81 129 ARG A C 1
ATOM 1051 O O . ARG A 1 129 ? 7.194 11.457 -12.525 1.00 95.81 129 ARG A O 1
ATOM 1058 N N . ASN A 1 130 ? 6.859 10.891 -10.382 1.00 93.38 130 ASN A N 1
ATOM 1059 C CA . ASN A 1 130 ? 8.243 11.126 -9.969 1.00 93.38 130 ASN A CA 1
ATOM 1060 C C . ASN A 1 130 ? 9.188 9.971 -10.330 1.00 93.38 130 ASN A C 1
ATOM 1062 O O . ASN A 1 130 ? 10.368 10.218 -10.561 1.00 93.38 130 ASN A O 1
ATOM 1066 N N . ALA A 1 131 ? 8.690 8.733 -10.343 1.00 94.88 131 ALA A N 1
ATOM 1067 C CA . ALA A 1 131 ? 9.486 7.550 -10.651 1.00 94.88 131 ALA A CA 1
ATOM 1068 C C . ALA A 1 131 ? 9.730 7.363 -12.153 1.00 94.88 131 ALA A C 1
ATOM 1070 O O . ALA A 1 131 ? 10.737 6.762 -12.514 1.00 94.88 131 ALA A O 1
ATOM 1071 N N . LYS A 1 132 ? 8.863 7.908 -13.020 1.00 93.38 132 LYS A N 1
ATOM 1072 C CA . LYS A 1 132 ? 8.917 7.687 -14.475 1.00 93.38 132 LYS A CA 1
ATOM 1073 C C . LYS A 1 132 ? 8.915 6.176 -14.762 1.00 93.38 132 LYS A C 1
ATOM 1075 O O . LYS A 1 132 ? 7.961 5.502 -14.367 1.00 93.38 132 LYS A O 1
ATOM 1080 N N . ASP A 1 133 ? 10.000 5.669 -15.339 1.00 91.69 133 ASP A N 1
ATOM 1081 C CA . ASP A 1 133 ? 10.201 4.270 -15.729 1.00 91.69 133 ASP A CA 1
ATOM 1082 C C . ASP A 1 133 ? 10.816 3.412 -14.611 1.00 91.69 133 ASP A C 1
ATOM 1084 O O . ASP A 1 133 ? 10.986 2.205 -14.756 1.00 91.69 133 ASP A O 1
ATOM 1088 N N . GLU A 1 134 ? 11.139 4.014 -13.465 1.00 95.06 134 GLU A N 1
ATOM 1089 C CA . GLU A 1 134 ? 11.655 3.289 -12.308 1.00 95.06 134 GLU A CA 1
ATOM 1090 C C . GLU A 1 134 ? 10.526 2.689 -11.465 1.00 95.06 134 GLU A C 1
ATOM 1092 O O . GLU A 1 134 ? 9.345 3.062 -11.535 1.00 95.06 134 GLU A O 1
ATOM 1097 N N . ARG A 1 135 ? 10.895 1.728 -10.618 1.00 96.31 135 ARG A N 1
ATOM 1098 C CA . ARG A 1 135 ? 9.934 0.954 -9.841 1.00 96.31 135 ARG A CA 1
ATOM 1099 C C . ARG A 1 135 ? 9.390 1.745 -8.653 1.00 96.31 135 ARG A C 1
ATOM 1101 O O . ARG A 1 135 ? 10.147 2.365 -7.900 1.00 96.31 135 ARG A O 1
ATOM 1108 N N . VAL A 1 136 ? 8.078 1.652 -8.440 1.00 98.00 136 VAL A N 1
ATOM 1109 C CA . VAL A 1 136 ? 7.401 2.155 -7.234 1.00 98.00 136 VAL A CA 1
ATOM 1110 C C . VAL A 1 136 ? 6.944 0.973 -6.384 1.00 98.00 136 VAL A C 1
ATOM 1112 O O . VAL A 1 136 ? 6.355 0.028 -6.902 1.00 98.00 136 VAL A O 1
ATOM 1115 N N . LEU A 1 137 ? 7.217 1.021 -5.082 1.00 98.44 137 LEU A N 1
ATOM 1116 C CA . LEU A 1 137 ? 6.695 0.063 -4.110 1.00 98.44 137 LEU A CA 1
ATOM 1117 C C . LEU A 1 137 ? 5.454 0.643 -3.431 1.00 98.44 137 LEU A C 1
ATOM 1119 O O . LEU A 1 137 ? 5.495 1.771 -2.942 1.00 98.44 137 LEU A O 1
ATOM 1123 N N . PHE A 1 138 ? 4.380 -0.133 -3.372 1.00 98.50 138 PHE A N 1
ATOM 1124 C CA . PHE A 1 138 ? 3.165 0.167 -2.625 1.00 98.50 138 PHE A CA 1
ATOM 1125 C C . PHE A 1 138 ? 3.005 -0.860 -1.509 1.00 98.50 138 PHE A C 1
ATOM 1127 O O . PHE A 1 138 ? 2.809 -2.042 -1.774 1.00 98.50 138 PHE A O 1
ATOM 1134 N N . HIS A 1 139 ? 3.127 -0.421 -0.264 1.00 98.69 139 HIS A N 1
ATOM 1135 C CA . HIS A 1 139 ? 2.861 -1.242 0.906 1.00 98.69 139 HIS A CA 1
ATOM 1136 C C . HIS A 1 139 ? 1.501 -0.854 1.466 1.00 98.69 139 HIS A C 1
ATOM 1138 O O . HIS A 1 139 ? 1.315 0.297 1.860 1.00 98.69 139 HIS A O 1
ATOM 1144 N N . PHE A 1 140 ? 0.586 -1.810 1.530 1.00 98.69 140 PHE A N 1
ATOM 1145 C CA . PHE A 1 140 ? -0.723 -1.649 2.138 1.00 98.69 140 PHE A CA 1
ATOM 1146 C C . PHE A 1 140 ? -0.824 -2.528 3.375 1.00 98.69 140 PHE A C 1
ATOM 1148 O O . PHE A 1 140 ? -0.702 -3.747 3.265 1.00 98.69 140 PHE A O 1
ATOM 1155 N N . ASN A 1 141 ? -1.075 -1.906 4.524 1.00 98.25 141 ASN A N 1
ATOM 1156 C CA . ASN A 1 141 ? -1.467 -2.603 5.740 1.00 98.25 141 ASN A CA 1
ATOM 1157 C C . ASN A 1 141 ? -2.943 -2.310 6.031 1.00 98.25 141 ASN A C 1
ATOM 1159 O O . ASN A 1 141 ? -3.321 -1.146 6.167 1.00 98.25 141 ASN A O 1
ATOM 1163 N N . GLY A 1 142 ? -3.757 -3.362 6.100 1.00 97.38 142 GLY A N 1
ATOM 1164 C CA . GLY A 1 142 ? -5.211 -3.293 6.249 1.00 97.38 142 GLY A CA 1
ATOM 1165 C C . GLY A 1 142 ? -5.743 -3.957 7.518 1.00 97.38 142 GLY A C 1
ATOM 1166 O O . GLY A 1 142 ? -6.836 -4.509 7.487 1.00 97.38 142 GLY A O 1
ATOM 1167 N N . HIS A 1 143 ? -4.990 -3.972 8.623 1.00 96.12 143 HIS A N 1
ATOM 1168 C CA . HIS A 1 143 ? -5.425 -4.643 9.861 1.00 96.12 143 HIS A CA 1
ATOM 1169 C C . HIS A 1 143 ? -6.573 -3.945 10.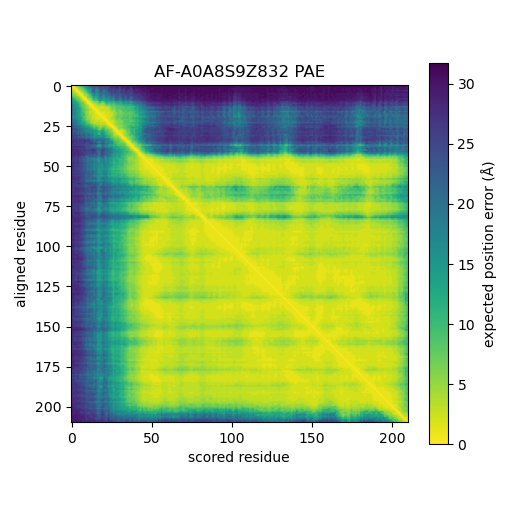612 1.00 96.12 143 HIS A C 1
ATOM 1171 O O . HIS A 1 143 ? -7.213 -4.570 11.461 1.00 96.12 143 HIS A O 1
ATOM 1177 N N . GLY A 1 144 ? -6.830 -2.667 10.325 1.00 95.75 144 GLY A N 1
ATOM 1178 C CA . GLY A 1 144 ? -7.903 -1.869 10.929 1.00 95.75 144 GLY A CA 1
ATOM 1179 C C . GLY A 1 144 ? -9.160 -1.735 10.077 1.00 95.75 144 GLY A C 1
ATOM 1180 O O . GLY A 1 144 ? -10.020 -0.918 10.393 1.00 95.75 144 GLY A O 1
ATOM 1181 N N . VAL A 1 145 ? -9.248 -2.473 8.973 1.00 97.12 145 VAL A N 1
ATOM 1182 C CA . VAL A 1 145 ? -10.361 -2.418 8.020 1.00 97.12 145 VAL A CA 1
ATOM 1183 C C . VAL A 1 145 ? -10.863 -3.828 7.710 1.00 97.12 145 VAL A C 1
ATOM 1185 O O . VAL A 1 145 ? -10.157 -4.797 8.002 1.00 97.12 145 VAL A O 1
ATOM 1188 N N . PRO A 1 146 ? -12.069 -3.975 7.132 1.00 96.75 146 PRO A N 1
ATOM 1189 C CA . PRO A 1 146 ? -12.560 -5.280 6.726 1.00 96.75 146 PRO A CA 1
ATOM 1190 C C . PRO A 1 146 ? -11.632 -5.985 5.738 1.00 96.75 146 PRO A C 1
ATOM 1192 O O . PRO A 1 146 ? -10.847 -5.357 5.020 1.00 96.75 146 PRO A O 1
ATOM 1195 N N . LYS A 1 147 ? -11.756 -7.310 5.659 1.00 96.06 147 LYS A N 1
ATOM 1196 C CA . LYS A 1 147 ? -11.069 -8.115 4.651 1.00 96.06 147 LYS A CA 1
ATOM 1197 C C . LYS A 1 147 ? -11.424 -7.649 3.224 1.00 96.06 147 LYS A C 1
ATOM 1199 O O . LYS A 1 147 ? -12.549 -7.195 2.988 1.00 96.06 147 LYS A O 1
ATOM 1204 N N . PRO A 1 148 ? -10.500 -7.796 2.259 1.00 97.12 148 PRO A N 1
ATOM 1205 C CA . PRO A 1 148 ? -10.748 -7.467 0.857 1.00 97.12 148 PRO A CA 1
ATOM 1206 C C . PRO A 1 148 ? -11.991 -8.171 0.304 1.00 97.12 148 PRO A C 1
ATOM 1208 O O . PRO A 1 148 ? -12.275 -9.315 0.677 1.00 97.12 148 PRO A O 1
ATOM 1211 N N . SER A 1 149 ? -12.722 -7.491 -0.580 1.00 95.88 149 SER A N 1
ATOM 1212 C CA . SER A 1 149 ? -13.936 -8.039 -1.193 1.00 95.88 149 SER A CA 1
ATOM 1213 C C . SER A 1 149 ? -13.601 -8.989 -2.349 1.00 95.88 149 SER A C 1
ATOM 1215 O O . SER A 1 149 ? -12.574 -8.852 -3.018 1.00 95.88 149 SER A O 1
ATOM 1217 N N . 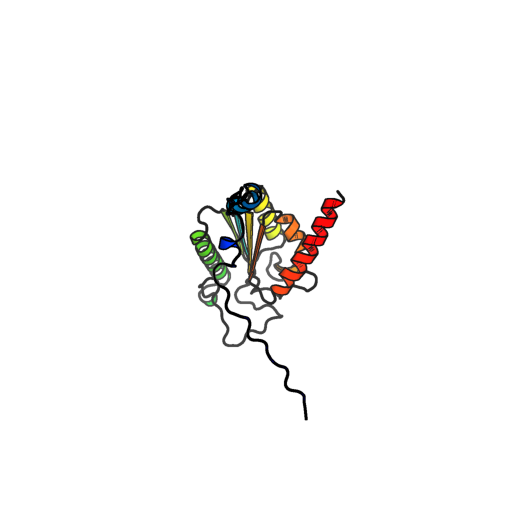ASP A 1 150 ? -14.495 -9.941 -2.631 1.00 94.69 150 ASP A N 1
ATOM 1218 C CA . ASP A 1 150 ? -14.377 -10.814 -3.809 1.00 94.69 150 ASP A CA 1
ATOM 1219 C C . ASP A 1 150 ? -14.620 -10.065 -5.130 1.00 94.69 150 ASP A C 1
ATOM 1221 O O . ASP A 1 150 ? -14.310 -10.594 -6.192 1.00 94.69 150 ASP A O 1
ATOM 1225 N N . ALA A 1 151 ? -15.113 -8.822 -5.065 1.00 94.38 151 ALA A N 1
ATOM 1226 C CA . ALA A 1 151 ? -15.210 -7.908 -6.201 1.00 94.38 151 ALA A CA 1
ATOM 1227 C C . ALA A 1 151 ? -13.877 -7.200 -6.519 1.00 94.38 151 ALA A C 1
ATOM 1229 O O . ALA A 1 151 ? -13.811 -6.400 -7.448 1.00 94.38 151 ALA A O 1
ATOM 1230 N N . GLY A 1 152 ? -12.810 -7.481 -5.760 1.00 95.44 152 GLY A N 1
ATOM 1231 C CA . GLY A 1 152 ? -11.493 -6.898 -5.994 1.00 95.44 152 GLY A CA 1
ATOM 1232 C C . GLY A 1 152 ? -11.346 -5.484 -5.435 1.00 95.44 152 GLY A C 1
ATOM 1233 O O . GLY A 1 152 ? -10.728 -4.625 -6.065 1.00 95.44 152 GLY A O 1
ATOM 1234 N N . GLU A 1 153 ? -11.884 -5.247 -4.239 1.00 97.38 153 GLU A N 1
ATOM 1235 C CA . GLU A 1 153 ? -11.751 -3.978 -3.524 1.00 97.38 153 GLU A CA 1
ATOM 1236 C C . GLU A 1 153 ? -10.969 -4.167 -2.223 1.00 97.38 153 GLU A C 1
ATOM 1238 O O . GLU A 1 153 ? -11.101 -5.175 -1.519 1.00 97.38 153 GLU A O 1
ATOM 1243 N N . ILE A 1 154 ? -10.170 -3.159 -1.887 1.00 97.88 154 ILE A N 1
ATOM 1244 C CA . ILE A 1 154 ? -9.580 -2.985 -0.557 1.00 97.88 154 ILE A CA 1
ATOM 1245 C C . ILE A 1 154 ? -10.289 -1.840 0.160 1.00 97.88 154 ILE A C 1
ATOM 1247 O O . ILE A 1 154 ? -10.937 -1.012 -0.471 1.00 97.88 154 ILE A O 1
ATOM 1251 N N . TRP A 1 155 ? -10.159 -1.767 1.478 1.00 98.12 155 TRP A N 1
ATOM 1252 C CA . TRP A 1 155 ? -10.899 -0.800 2.281 1.00 98.12 155 TRP A CA 1
ATOM 1253 C C . TRP A 1 155 ? -9.990 0.310 2.800 1.00 98.12 155 TRP A C 1
ATOM 1255 O O . TRP A 1 155 ? -8.881 0.060 3.271 1.00 98.12 155 TRP A O 1
ATOM 1265 N N . VAL A 1 156 ? -10.479 1.542 2.720 1.00 98.31 156 VAL A N 1
ATOM 1266 C CA . VAL A 1 156 ? -9.866 2.743 3.305 1.00 98.31 156 VAL A CA 1
ATOM 1267 C C . VAL A 1 156 ? -10.925 3.510 4.104 1.00 98.31 156 VAL A C 1
ATOM 1269 O O . VAL A 1 156 ? -12.024 2.997 4.300 1.00 98.31 156 VAL A O 1
ATOM 1272 N N . PHE A 1 157 ? -10.634 4.718 4.585 1.00 98.25 157 PHE A N 1
ATOM 1273 C CA . PHE A 1 157 ? -11.569 5.484 5.418 1.00 98.25 157 PHE A CA 1
ATOM 1274 C C . PHE A 1 157 ? -12.200 6.663 4.676 1.00 98.25 157 PHE A C 1
ATOM 1276 O O . PHE A 1 157 ? -11.696 7.142 3.658 1.00 98.25 157 PHE A O 1
ATOM 1283 N N . ASP A 1 158 ? -13.309 7.172 5.200 1.00 97.50 158 ASP A N 1
ATOM 1284 C CA . ASP A 1 158 ? -13.768 8.525 4.902 1.00 97.50 158 ASP A CA 1
ATOM 1285 C C . ASP A 1 158 ? -12.945 9.567 5.689 1.00 97.50 158 ASP A C 1
ATOM 1287 O O . ASP A 1 158 ? -12.061 9.241 6.480 1.00 97.50 158 ASP A O 1
ATOM 1291 N N . LYS A 1 159 ? -13.220 10.860 5.476 1.00 95.00 159 LYS A N 1
ATOM 1292 C CA . LYS A 1 159 ? -12.461 11.946 6.127 1.00 95.00 159 LYS A CA 1
ATOM 1293 C C . LYS A 1 159 ? -12.555 11.916 7.653 1.00 95.00 159 LYS A C 1
ATOM 1295 O O . LYS A 1 159 ? -11.622 12.366 8.312 1.00 95.00 159 LYS A O 1
ATOM 1300 N N . ASN A 1 160 ? -13.673 11.427 8.186 1.00 94.62 160 ASN A N 1
ATOM 1301 C CA . ASN A 1 160 ? -13.953 11.433 9.617 1.00 94.62 160 ASN A CA 1
ATOM 1302 C C . ASN A 1 160 ? -13.703 10.067 10.279 1.00 94.62 160 ASN A C 1
ATOM 1304 O O . ASN A 1 160 ? -13.941 9.948 11.477 1.00 94.62 160 ASN A O 1
ATOM 1308 N N . ILE A 1 161 ? -13.227 9.058 9.533 1.00 94.44 161 ILE A N 1
ATOM 1309 C CA . ILE A 1 161 ? -12.975 7.690 10.026 1.00 94.44 161 ILE A CA 1
ATOM 1310 C C . ILE A 1 161 ? -14.241 7.100 10.685 1.00 94.44 161 ILE A C 1
ATOM 1312 O O . ILE A 1 161 ? -14.219 6.491 11.751 1.00 94.44 161 ILE A O 1
ATOM 1316 N N . THR A 1 162 ? -15.381 7.330 10.041 1.00 94.38 162 THR A N 1
ATOM 1317 C CA . THR A 1 162 ? -16.700 6.817 10.427 1.00 94.38 162 THR A CA 1
ATOM 1318 C C .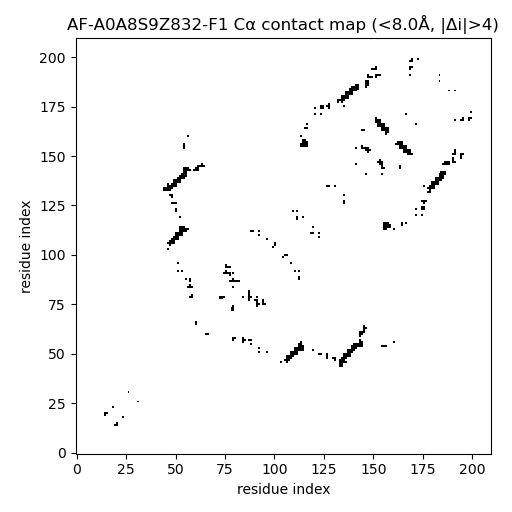 THR A 1 162 ? -17.135 5.641 9.563 1.00 94.38 162 THR A C 1
ATOM 1320 O O . THR A 1 162 ? -17.910 4.801 10.018 1.00 94.38 162 THR A O 1
ATOM 1323 N N . GLN A 1 163 ? -16.645 5.571 8.323 1.00 95.81 163 GLN A N 1
ATOM 1324 C CA . GLN A 1 163 ? -17.041 4.563 7.346 1.00 95.81 163 GLN A CA 1
ATOM 1325 C C . GLN A 1 163 ? -15.828 3.973 6.636 1.00 95.81 163 GLN A C 1
ATOM 1327 O O . GLN A 1 163 ? -14.853 4.667 6.337 1.00 95.81 163 GLN A O 1
ATOM 1332 N N . TYR A 1 164 ? -15.933 2.684 6.322 1.00 97.69 164 TYR A N 1
ATOM 1333 C CA . TYR A 1 164 ? -15.015 2.009 5.418 1.00 97.69 164 TYR A CA 1
ATOM 1334 C C . TYR A 1 164 ? -15.457 2.270 3.981 1.00 97.69 164 TYR A C 1
ATOM 1336 O O . TYR A 1 164 ? -16.586 1.959 3.604 1.00 97.69 164 TYR A O 1
ATOM 1344 N N . ILE A 1 165 ? -14.567 2.848 3.186 1.00 98.31 165 ILE A N 1
ATOM 1345 C CA . ILE A 1 165 ? -14.810 3.192 1.790 1.00 98.31 165 ILE A CA 1
ATOM 1346 C C . ILE A 1 165 ? -14.076 2.175 0.910 1.00 98.31 165 ILE A C 1
ATOM 1348 O O . ILE A 1 165 ? -12.869 1.987 1.102 1.00 98.31 165 ILE A O 1
ATOM 1352 N N . PRO A 1 166 ? -14.762 1.515 -0.040 1.00 97.94 166 PRO A N 1
ATOM 1353 C CA . PRO A 1 166 ? -14.116 0.584 -0.951 1.00 97.94 166 PRO A CA 1
ATOM 1354 C C . PRO A 1 166 ? -13.226 1.338 -1.945 1.00 97.94 166 PRO A C 1
ATOM 1356 O O . PRO A 1 166 ? -13.568 2.410 -2.450 1.00 97.94 166 PRO A O 1
ATOM 1359 N N . LEU A 1 167 ? -12.063 0.764 -2.226 1.00 98.12 167 LEU A N 1
ATOM 1360 C CA . LEU A 1 167 ? -11.088 1.226 -3.200 1.00 98.12 167 LEU A CA 1
ATOM 1361 C C . LEU A 1 167 ? -10.824 0.082 -4.178 1.00 98.12 167 LEU A C 1
ATOM 1363 O O . LEU A 1 167 ? -10.311 -0.970 -3.796 1.00 98.12 167 LEU A O 1
ATOM 1367 N N . SER A 1 168 ? -11.165 0.305 -5.445 1.00 97.25 168 SER A N 1
ATOM 1368 C CA . SER A 1 168 ? -11.004 -0.689 -6.504 1.00 97.25 168 SER A CA 1
ATOM 1369 C C . SER A 1 168 ? -9.529 -0.956 -6.815 1.00 97.25 168 SER A C 1
ATOM 1371 O O . SER A 1 168 ? -8.748 -0.029 -7.060 1.00 97.25 168 SER A O 1
ATOM 1373 N N . LEU A 1 169 ? -9.142 -2.234 -6.863 1.00 96.69 169 LEU A N 1
ATOM 1374 C CA . LEU A 1 169 ? -7.799 -2.634 -7.294 1.00 96.69 169 LEU A CA 1
ATOM 1375 C C . LEU A 1 169 ? -7.522 -2.241 -8.752 1.00 96.69 169 LEU A C 1
ATOM 1377 O O . LEU A 1 169 ? -6.373 -1.949 -9.085 1.00 96.69 169 LEU A O 1
ATOM 1381 N N . TYR A 1 170 ? -8.561 -2.178 -9.590 1.00 95.25 170 TYR A N 1
ATOM 1382 C CA . TYR A 1 170 ? -8.465 -1.724 -10.979 1.00 95.25 170 TYR A CA 1
ATOM 1383 C C . TYR A 1 170 ? -7.967 -0.271 -11.057 1.00 95.25 170 TYR A C 1
ATOM 1385 O O . TYR A 1 170 ? -6.999 0.039 -11.754 1.00 95.25 170 TYR A O 1
ATOM 1393 N N . ASP A 1 171 ? -8.572 0.622 -10.270 1.00 95.75 171 ASP A N 1
ATOM 1394 C CA . ASP A 1 171 ? -8.169 2.029 -10.219 1.00 95.75 171 ASP A CA 1
ATOM 1395 C C . ASP A 1 171 ? -6.760 2.188 -9.641 1.00 95.75 171 ASP A C 1
ATOM 1397 O O . ASP A 1 171 ? -5.948 2.973 -10.143 1.00 95.75 171 ASP A O 1
ATOM 1401 N N . LEU A 1 172 ? -6.437 1.403 -8.611 1.00 97.00 172 LEU A N 1
ATOM 1402 C CA . LEU A 1 172 ? -5.117 1.420 -7.993 1.00 97.00 172 LEU A CA 1
ATOM 1403 C C . LEU A 1 172 ? -4.010 1.037 -8.983 1.00 97.00 172 LEU A C 1
ATOM 1405 O O . LEU A 1 172 ? -2.980 1.715 -9.025 1.00 97.00 172 LEU A O 1
ATOM 1409 N N . GLN A 1 173 ? -4.225 -0.011 -9.788 1.00 94.19 173 GLN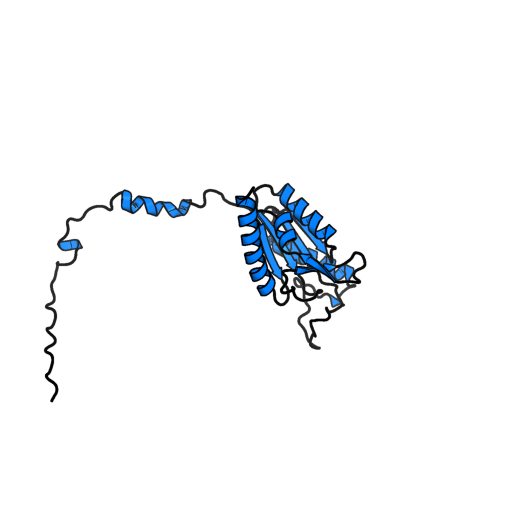 A N 1
ATOM 1410 C CA . GLN A 1 173 ? -3.311 -0.418 -10.862 1.00 94.19 173 GLN A CA 1
ATOM 1411 C C . GLN A 1 173 ? -3.059 0.729 -11.838 1.00 94.19 173 GLN A C 1
ATOM 1413 O O . GLN A 1 173 ? -1.904 1.053 -12.135 1.00 94.19 173 GLN A O 1
ATOM 1418 N N . SER A 1 174 ? -4.134 1.393 -12.266 1.00 93.69 174 SER A N 1
ATOM 1419 C CA . SER A 1 174 ? -4.068 2.551 -13.156 1.00 93.69 174 SER A CA 1
ATOM 1420 C C . SER A 1 174 ? -3.275 3.719 -12.551 1.00 93.69 174 SER A C 1
ATOM 1422 O O . SER A 1 174 ? -2.464 4.339 -13.240 1.00 93.69 174 SER A O 1
ATOM 1424 N N . TRP A 1 175 ? -3.445 4.026 -11.259 1.00 96.50 175 TRP A N 1
ATOM 1425 C CA . TRP A 1 175 ? -2.713 5.128 -10.610 1.00 96.50 175 TRP A CA 1
ATOM 1426 C C . TRP A 1 175 ? -1.236 4.818 -10.371 1.00 96.50 175 TRP A C 1
ATOM 1428 O O . TRP A 1 175 ? -0.391 5.718 -10.424 1.00 96.50 175 TRP A O 1
ATOM 1438 N N . MET A 1 176 ? -0.931 3.561 -10.056 1.00 95.50 176 MET A N 1
ATOM 1439 C CA . MET A 1 176 ? 0.421 3.105 -9.755 1.00 95.50 176 MET A CA 1
ATOM 1440 C C . MET A 1 176 ? 1.251 2.860 -11.008 1.00 95.50 176 MET A C 1
ATOM 1442 O O . MET A 1 176 ? 2.470 3.012 -10.934 1.00 95.50 176 MET A O 1
ATOM 1446 N N . GLY A 1 177 ? 0.630 2.522 -12.140 1.00 92.62 177 GLY A N 1
ATOM 1447 C CA . GLY A 1 177 ? 1.300 2.279 -13.418 1.00 92.62 177 GLY A CA 1
ATOM 1448 C C . GLY A 1 177 ? 2.362 1.175 -13.360 1.00 92.62 177 GLY A C 1
ATOM 1449 O O . GLY A 1 177 ? 2.465 0.418 -12.390 1.00 92.62 177 GLY A O 1
ATOM 1450 N N . VAL A 1 178 ? 3.203 1.112 -14.391 1.00 91.56 178 VAL A N 1
ATOM 1451 C CA . VAL A 1 178 ? 4.332 0.175 -14.489 1.00 91.56 178 VAL A CA 1
ATOM 1452 C C . VAL A 1 178 ? 5.663 0.938 -14.535 1.00 91.56 178 VAL A C 1
ATOM 1454 O O . VAL A 1 178 ? 5.687 2.048 -15.065 1.00 91.56 178 VAL A O 1
ATOM 1457 N N . PRO A 1 179 ? 6.765 0.393 -13.981 1.00 94.69 179 PRO A N 1
ATOM 1458 C CA . PRO A 1 179 ? 6.861 -0.839 -13.186 1.00 94.69 179 PRO A CA 1
ATOM 1459 C C . PRO A 1 179 ? 6.514 -0.617 -11.699 1.00 94.69 179 PRO A C 1
ATOM 1461 O O . PRO A 1 179 ? 6.964 0.352 -11.085 1.00 94.69 179 PRO A O 1
ATOM 1464 N N . SER A 1 180 ? 5.754 -1.527 -11.082 1.00 96.00 180 SER A N 1
ATOM 1465 C CA . SER A 1 180 ? 5.314 -1.413 -9.677 1.00 96.00 180 SER A CA 1
ATOM 1466 C C . SER A 1 180 ? 5.428 -2.735 -8.919 1.00 96.00 180 SER A C 1
ATOM 1468 O O . SER A 1 180 ? 5.341 -3.804 -9.517 1.00 96.00 180 SER A O 1
ATOM 1470 N N . VAL A 1 181 ? 5.618 -2.663 -7.599 1.00 96.94 181 VAL A N 1
ATOM 1471 C CA . VAL A 1 181 ? 5.592 -3.811 -6.675 1.00 96.94 181 VAL A CA 1
ATOM 1472 C C . VAL A 1 181 ? 4.632 -3.512 -5.535 1.00 96.94 181 VAL A C 1
ATOM 1474 O O . VAL A 1 181 ? 4.631 -2.403 -5.007 1.00 96.94 181 VAL A O 1
ATOM 1477 N N . TYR A 1 182 ? 3.853 -4.512 -5.138 1.00 97.88 182 TYR A N 1
ATOM 1478 C CA . TYR A 1 182 ? 2.826 -4.388 -4.113 1.00 97.88 182 TYR A CA 1
ATOM 1479 C C . TYR A 1 182 ? 3.125 -5.333 -2.952 1.00 97.88 182 TYR A C 1
ATOM 1481 O O . TYR A 1 182 ? 3.513 -6.481 -3.171 1.00 97.88 182 TYR A O 1
ATOM 1489 N N . LEU A 1 183 ? 2.948 -4.849 -1.725 1.00 98.12 183 LEU A N 1
ATOM 1490 C CA . LEU A 1 183 ? 2.978 -5.650 -0.508 1.00 98.12 183 LEU A CA 1
ATOM 1491 C C . LEU A 1 183 ? 1.636 -5.505 0.196 1.00 98.12 183 LEU A C 1
ATOM 1493 O O . LEU A 1 183 ? 1.222 -4.391 0.511 1.00 98.12 183 LEU A O 1
ATOM 1497 N N . TRP A 1 184 ? 0.986 -6.640 0.429 1.00 97.88 184 TRP A N 1
ATOM 1498 C CA . TRP A 1 184 ? -0.347 -6.729 1.009 1.00 97.88 184 TRP A CA 1
ATOM 1499 C C . TRP A 1 184 ? -0.254 -7.367 2.389 1.00 97.88 184 TRP A C 1
ATOM 1501 O O . TRP A 1 184 ? -0.073 -8.578 2.501 1.00 97.88 184 TRP A O 1
ATOM 1511 N N . ASP A 1 185 ? -0.374 -6.547 3.424 1.00 97.69 185 ASP A N 1
ATOM 1512 C CA . ASP A 1 185 ? -0.392 -6.967 4.822 1.00 97.69 185 ASP A CA 1
ATOM 1513 C C . ASP A 1 185 ? -1.814 -6.808 5.370 1.00 97.69 185 ASP A C 1
ATOM 1515 O O . ASP A 1 185 ? -2.216 -5.760 5.873 1.00 97.69 185 ASP A O 1
ATOM 1519 N N . CYS A 1 186 ? -2.650 -7.811 5.122 1.00 95.19 186 CYS A N 1
ATOM 1520 C CA . CYS A 1 186 ? -4.037 -7.817 5.570 1.00 95.19 186 CYS A CA 1
ATOM 1521 C C . CYS A 1 186 ? -4.595 -9.239 5.617 1.00 95.19 186 CYS A C 1
ATOM 1523 O O . CYS A 1 186 ? -4.068 -10.176 5.004 1.00 95.19 186 CYS A O 1
ATOM 1525 N N . ASN A 1 187 ? -5.718 -9.396 6.312 1.00 93.19 187 ASN A N 1
ATOM 1526 C CA . ASN A 1 187 ? -6.433 -10.660 6.331 1.00 93.19 187 ASN A CA 1
ATOM 1527 C C . ASN A 1 187 ? -6.959 -10.998 4.932 1.00 93.19 187 ASN A C 1
ATOM 1529 O O . ASN A 1 187 ? -7.530 -10.156 4.250 1.00 93.19 187 ASN A O 1
ATOM 1533 N N . SER A 1 188 ? -6.823 -12.260 4.522 1.00 94.50 188 SER A N 1
ATOM 1534 C CA . SER A 1 188 ? -7.266 -12.745 3.203 1.00 94.50 188 SER A CA 1
ATOM 1535 C C . SER A 1 188 ? -6.601 -12.046 2.001 1.00 94.50 188 SER A C 1
ATOM 1537 O O . SER A 1 188 ? -7.203 -11.948 0.932 1.00 94.50 188 SER A O 1
ATOM 1539 N N . ALA A 1 189 ? -5.333 -11.629 2.122 1.00 96.81 189 ALA A N 1
ATOM 1540 C CA . ALA A 1 189 ? -4.574 -10.992 1.034 1.00 96.81 189 ALA A CA 1
ATOM 1541 C C . ALA A 1 189 ? -4.499 -11.820 -0.271 1.00 96.81 189 ALA A C 1
ATOM 1543 O O . ALA A 1 189 ? -4.312 -11.261 -1.350 1.00 96.81 189 ALA A O 1
ATOM 1544 N N . GLY A 1 190 ? -4.694 -13.144 -0.213 1.00 96.81 190 GLY A N 1
ATOM 1545 C CA . GLY A 1 190 ? -4.779 -13.995 -1.407 1.00 96.81 190 GLY A CA 1
ATOM 1546 C C . GLY A 1 190 ? -5.912 -13.603 -2.366 1.00 96.81 190 GLY A C 1
ATOM 1547 O O . GLY A 1 190 ? -5.746 -13.725 -3.580 1.00 96.81 190 GLY A O 1
ATOM 1548 N N . THR A 1 191 ? -7.026 -13.066 -1.849 1.00 96.00 191 THR A N 1
ATOM 1549 C CA . THR A 1 191 ? -8.116 -12.526 -2.679 1.00 96.00 191 THR A CA 1
ATOM 1550 C C . THR A 1 191 ? -7.641 -11.329 -3.498 1.00 96.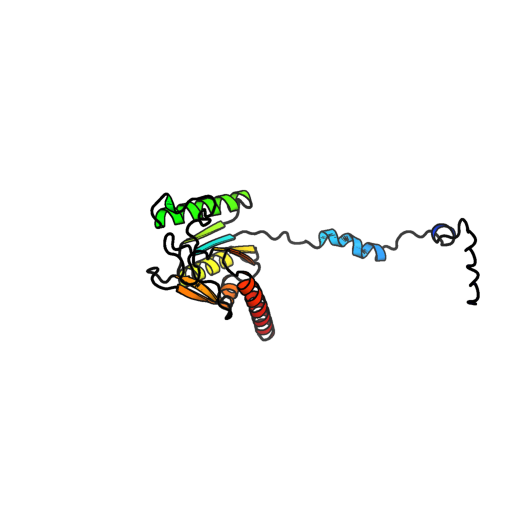00 191 THR A C 1
ATOM 1552 O O . THR A 1 191 ? -7.942 -11.263 -4.689 1.00 96.00 191 THR A O 1
ATOM 1555 N N . ILE A 1 192 ? -6.829 -10.443 -2.904 1.00 97.31 192 ILE A N 1
ATOM 1556 C CA . ILE A 1 192 ? -6.240 -9.303 -3.619 1.00 97.31 192 ILE A CA 1
ATOM 1557 C C . ILE A 1 192 ? -5.397 -9.806 -4.781 1.00 97.31 192 ILE A C 1
ATOM 1559 O O . ILE A 1 192 ? -5.603 -9.365 -5.901 1.00 97.31 192 ILE A O 1
ATOM 1563 N N . VAL A 1 193 ? -4.477 -10.744 -4.542 1.00 96.25 193 VAL A N 1
ATOM 1564 C CA . VAL A 1 193 ? -3.564 -11.238 -5.588 1.00 96.25 193 VAL A CA 1
ATOM 1565 C C . VAL A 1 193 ? -4.333 -11.854 -6.758 1.00 96.25 193 VAL A C 1
ATOM 1567 O O . VAL A 1 193 ? -4.031 -11.546 -7.909 1.00 96.25 193 VAL A O 1
ATOM 1570 N N . ARG A 1 194 ? -5.356 -12.670 -6.473 1.00 95.94 194 ARG A N 1
ATOM 1571 C CA . ARG A 1 194 ? -6.208 -13.286 -7.501 1.00 95.94 194 ARG A CA 1
ATOM 1572 C C . ARG A 1 194 ? -6.929 -12.235 -8.350 1.00 95.94 194 ARG A C 1
ATOM 1574 O O . ARG A 1 194 ? -6.846 -12.287 -9.572 1.00 95.94 194 ARG A O 1
ATOM 1581 N N . MET A 1 195 ? -7.594 -11.276 -7.706 1.00 95.56 195 MET A N 1
ATOM 1582 C CA . MET A 1 195 ? -8.333 -10.215 -8.406 1.00 95.56 195 MET A CA 1
ATOM 1583 C C . MET A 1 195 ? -7.398 -9.261 -9.153 1.00 95.56 195 MET A C 1
ATOM 1585 O O . MET A 1 195 ? -7.702 -8.814 -10.252 1.00 95.56 195 MET A O 1
ATOM 1589 N N . PHE A 1 196 ? -6.217 -8.998 -8.596 1.00 94.06 196 PHE A N 1
ATOM 1590 C CA . PHE A 1 196 ? -5.198 -8.166 -9.224 1.00 94.06 196 PHE A CA 1
ATOM 1591 C C . PHE A 1 196 ? -4.704 -8.771 -10.545 1.00 94.06 196 PHE A C 1
ATOM 1593 O O . PHE A 1 196 ? -4.510 -8.033 -11.507 1.00 94.06 196 PHE A O 1
ATOM 1600 N N . MET A 1 197 ? -4.518 -10.094 -10.613 1.00 92.94 197 MET A N 1
ATOM 1601 C CA . MET A 1 197 ? -4.153 -10.778 -11.861 1.00 92.94 197 MET A CA 1
ATOM 1602 C C . MET A 1 197 ? -5.266 -10.666 -12.906 1.00 92.94 197 MET A C 1
ATOM 1604 O O . MET A 1 197 ? -4.989 -10.265 -14.029 1.00 92.94 197 MET A O 1
ATOM 1608 N N . GLN A 1 198 ? -6.519 -10.907 -12.510 1.00 92.50 198 GLN A N 1
ATOM 1609 C CA . GLN A 1 198 ? -7.668 -10.779 -13.409 1.00 92.50 198 GLN A CA 1
ATOM 1610 C C . GLN A 1 198 ? -7.782 -9.363 -13.999 1.00 92.50 198 GLN A C 1
ATOM 1612 O O . GLN A 1 198 ? -7.870 -9.199 -15.211 1.00 92.50 198 GLN A O 1
ATOM 1617 N N . PHE A 1 199 ? -7.684 -8.326 -13.163 1.00 90.75 199 PHE A N 1
ATOM 1618 C CA . PHE A 1 199 ? -7.721 -6.946 -13.651 1.00 90.75 199 PHE A CA 1
ATOM 1619 C C . PHE A 1 199 ? -6.504 -6.565 -14.496 1.00 90.75 199 PHE A C 1
ATOM 1621 O O . PHE A 1 199 ? -6.619 -5.684 -15.347 1.00 90.75 199 PHE A O 1
ATOM 1628 N N . ALA A 1 200 ? -5.342 -7.190 -14.287 1.00 88.25 200 ALA A N 1
ATOM 1629 C CA . ALA A 1 200 ? -4.168 -6.936 -15.118 1.00 88.25 200 ALA A CA 1
ATOM 1630 C C . ALA A 1 200 ? -4.370 -7.454 -16.553 1.00 88.25 200 ALA A C 1
ATOM 1632 O O . ALA A 1 200 ? -3.997 -6.754 -17.497 1.00 88.25 200 ALA A O 1
ATOM 1633 N N . ASP A 1 201 ? -5.009 -8.616 -16.709 1.00 87.88 201 ASP A N 1
ATOM 1634 C CA . ASP A 1 201 ? -5.390 -9.162 -18.017 1.00 87.88 201 ASP A CA 1
ATOM 1635 C C . ASP A 1 201 ? -6.441 -8.269 -18.704 1.00 87.88 201 ASP A C 1
ATOM 1637 O O . ASP A 1 201 ? -6.323 -7.943 -19.884 1.00 87.88 201 ASP A O 1
ATOM 1641 N N . ASP A 1 202 ? -7.420 -7.758 -17.953 1.00 81.94 202 ASP A N 1
ATOM 1642 C CA . ASP A 1 202 ? -8.408 -6.814 -18.496 1.00 81.94 202 ASP A CA 1
ATOM 1643 C C . ASP A 1 202 ? -7.761 -5.495 -18.967 1.00 81.94 202 ASP A C 1
ATOM 1645 O O . ASP A 1 202 ? -8.167 -4.902 -19.975 1.00 81.94 202 ASP A O 1
ATOM 1649 N N . HIS A 1 203 ? -6.740 -5.011 -18.248 1.00 81.06 203 HIS A N 1
ATOM 1650 C CA . HIS A 1 203 ? -5.981 -3.830 -18.658 1.00 81.06 203 HIS A CA 1
ATOM 1651 C C . HIS A 1 203 ? -5.193 -4.088 -19.944 1.00 81.06 203 HIS A C 1
ATOM 1653 O O . HIS A 1 203 ? -5.221 -3.229 -20.827 1.00 81.06 203 HIS A O 1
ATOM 1659 N N . SER A 1 204 ? -4.501 -5.227 -20.067 1.00 76.38 204 SER A N 1
ATOM 1660 C CA . SER A 1 204 ? -3.681 -5.529 -21.250 1.00 76.38 204 SER A CA 1
ATOM 1661 C C . SER A 1 204 ? -4.535 -5.615 -22.515 1.00 76.38 204 SER A C 1
ATOM 1663 O O . SER A 1 204 ? -4.212 -4.949 -23.499 1.00 76.38 204 SER A O 1
ATOM 1665 N N . ILE A 1 205 ? -5.688 -6.288 -22.441 1.00 71.81 205 ILE A N 1
ATOM 1666 C CA . ILE A 1 205 ? -6.679 -6.343 -23.525 1.00 71.81 205 ILE A CA 1
ATOM 1667 C C . ILE A 1 205 ? -7.076 -4.926 -23.953 1.00 71.81 205 ILE A C 1
ATOM 1669 O O . ILE A 1 205 ? -7.036 -4.580 -25.131 1.00 71.81 205 ILE A O 1
ATOM 1673 N N . ARG A 1 206 ? -7.416 -4.049 -23.002 1.00 65.88 206 ARG A N 1
ATOM 1674 C CA . ARG A 1 206 ? -7.841 -2.676 -23.317 1.00 65.88 206 ARG A CA 1
ATOM 1675 C C . ARG A 1 206 ? -6.744 -1.832 -23.977 1.00 65.88 206 ARG A C 1
ATOM 1677 O O . ARG A 1 206 ? -7.075 -0.917 -24.731 1.00 65.88 206 ARG A O 1
ATOM 1684 N N . PHE A 1 207 ? -5.474 -2.091 -23.665 1.00 58.84 207 PHE A N 1
ATOM 1685 C CA . PHE A 1 207 ? -4.342 -1.401 -24.287 1.00 58.84 207 PHE A CA 1
ATOM 1686 C C . PHE A 1 207 ? -4.039 -1.908 -25.702 1.00 58.84 207 PHE A C 1
ATOM 1688 O O . PHE A 1 207 ? -3.583 -1.109 -26.508 1.00 58.84 207 PHE A O 1
ATOM 1695 N N . GLU A 1 208 ? -4.324 -3.171 -26.031 1.00 54.97 208 GLU A N 1
ATOM 1696 C CA . GLU A 1 208 ? -4.160 -3.695 -27.400 1.00 54.97 208 GLU A CA 1
ATOM 1697 C C . GLU A 1 208 ? -5.202 -3.143 -28.388 1.00 54.97 208 GLU A C 1
ATOM 1699 O O . GLU A 1 208 ? -4.940 -3.063 -29.586 1.00 54.97 208 GLU A O 1
ATOM 1704 N N . PHE A 1 209 ? -6.370 -2.721 -27.895 1.00 48.94 209 PHE A N 1
ATOM 1705 C CA . PHE A 1 209 ? -7.455 -2.149 -28.706 1.00 48.94 209 PHE A CA 1
ATOM 1706 C C . PHE A 1 209 ? -7.481 -0.607 -28.738 1.00 48.94 209 PHE A C 1
ATOM 1708 O O . PHE A 1 209 ? -8.502 -0.016 -29.105 1.00 48.94 209 PHE A O 1
ATOM 1715 N N . LYS A 1 210 ? -6.387 0.059 -28.352 1.00 42.69 210 LYS A N 1
ATOM 1716 C CA . LYS A 1 210 ? -6.199 1.515 -28.463 1.00 42.69 210 LYS A CA 1
ATOM 1717 C C . LYS A 1 210 ? -4.995 1.849 -29.327 1.00 42.69 210 LYS A C 1
ATOM 1719 O O . LYS A 1 210 ? -5.116 2.839 -30.080 1.00 42.69 210 LYS A O 1
#

Foldseek 3Di:
DDDDDDDPDDPDDPQPPCVRPPDDDDDDVVNCVVVPCVCVPVDPFDAAAEEAEEQAQQPAFAPQDDADPDDDQQALNQRCVPDDNVVSQVVSVVSVVVVVCVVPVNHHYDYDGLDDLVVLLCRLLVRCVVQPQHEYEYEYAQRRYDDADLQQWDWGADPVRPDTDTDHLLVSCVSNDPDYHYHYHYPPCVSNVVVNVVSVVVVVVVVVVD

Radius of gyration: 27.97 Å; Cα contacts (8 Å, |Δi|>4): 300; chains: 1; bounding box: 54×86×58 Å